Protein 8ESE (pdb70)

Sequence (198 aa):
AVPLEFGDYHPLKPIHMLVLVLGDLHIPHRCNSLPAKFKKLLVPGKIQHILCTGNLCTKESYDYLKTLAGDVHIVRGDFDENLNYPEQKVVTVGQFKIGLIHGHQVIPWGDMASLALLQRQFDVDILISGHTHKFEAFEHENKFYINPGSATGAYNALETNIIPSFVLMDIQASTVVTYVYQLIGDDVKVERIEYKKP

Nearest PDB structures (foldseek):
  6vab-assembly1_C  TM=9.588E-01  e=7.208E-32  Mus musculus
  8p0x-assembly1_N  TM=9.328E-01  e=3.923E-30  Homo sapiens
  5xcj-assembly1_A  TM=9.649E-01  e=6.442E-26  Entamoeba histolytica
  5xck-assembly2_B  TM=9.570E-01  e=2.351E-24  Entamoeba histolytica
  5xch-assembly2_B  TM=9.553E-01  e=1.037E-23  Entamoeba histolytica

Radius of gyration: 15.38 Å; Cα contacts (8 Å, |Δi|>4): 485; chains: 2; bounding box: 38×34×40 Å

Solvent-accessible surface area: 9394 Å² total; per-residue (Å²): 59,103,79,39,131,210,68,53,131,24,9,2,70,102,202,137,94,17,0,0,0,0,0,1,0,5,6,74,157,52,26,117,58,10,20,54,96,0,87,158,29,6,55,86,77,54,10,77,42,0,2,0,0,0,2,2,15,34,146,106,3,58,66,56,0,93,82,5,11,54,58,20,33,7,0,78,6,71,116,13,131,56,127,134,30,56,59,79,63,67,28,98,9,35,91,0,79,0,0,2,7,0,3,47,60,8,121,90,124,37,44,65,68,19,18,14,80,21,15,152,118,34,93,2,18,0,2,0,5,4,22,32,9,117,21,80,12,56,87,73,146,87,62,1,7,3,12,0,0,0,0,13,14,0,90,24,77,147,82,112,106,22,66,19,2,0,0,0,0,9,2,93,51,34,30,0,20,0,11,0,0,22,39,72,69,120,81,44,82,17,22,83,35,78,2,134,80,127

Structure (mmCIF, N/CA/C/O backbone):
data_8ESE
#
_entry.id   8ESE
#
_cell.length_a   43.719
_cell.length_b   55.285
_cell.length_c   82.644
_cell.angle_alpha   90.000
_cell.angle_beta   90.000
_cell.angle_gamma   90.000
#
_symmetry.space_group_name_H-M   'P 21 21 21'
#
loop_
_entity.id
_entity.type
_entity.pdbx_description
1 polymer 'VPS35 endosomal protein-sorting factor-like'
2 polymer 'Vacuolar protein sorting-associated protein 29'
3 water water
#
loop_
_atom_site.group_PDB
_atom_site.id
_atom_site.type_symbol
_atom_site.label_atom_id
_atom_site.label_alt_id
_atom_site.label_comp_id
_atom_site.label_asym_id
_atom_site.label_entity_id
_atom_site.label_seq_id
_atom_site.pdbx_PDB_ins_code
_atom_site.Cartn_x
_atom_site.Cartn_y
_atom_site.Cartn_z
_atom_site.occupancy
_atom_site.B_iso_or_equiv
_atom_site.auth_seq_id
_atom_site.auth_comp_id
_atom_site.auth_asym_id
_atom_site.auth_atom_id
_atom_site.pdbx_PDB_model_num
ATOM 1 N N . ALA A 1 9 ? 9.78857 -10.90308 14.60196 1.000 34.96648 24 ALA X N 1
ATOM 2 C CA . ALA A 1 9 ? 10.57662 -10.12688 15.55611 1.000 33.98691 24 ALA X CA 1
ATOM 3 C C . ALA A 1 9 ? 10.62726 -10.74980 16.98668 1.000 27.46622 24 ALA X C 1
ATOM 4 O O . ALA A 1 9 ? 9.65084 -11.38635 17.42447 1.000 48.04455 24 ALA X O 1
ATOM 11 N N . VAL A 1 10 ? 11.74012 -10.53215 17.67989 1.000 26.19439 25 VAL X N 1
ATOM 12 C CA . VAL A 1 10 ? 12.10013 -11.12513 18.97428 1.000 34.08788 25 VAL X CA 1
ATOM 13 C C . VAL A 1 10 ? 11.97501 -10.06930 20.06937 1.000 24.92693 25 VAL X C 1
ATOM 14 O O . VAL A 1 10 ? 12.65910 -9.04273 20.00793 1.000 20.65874 25 VAL X O 1
ATOM 27 N N . PRO A 1 11 ? 11.23080 -10.32698 21.14906 1.000 23.44028 26 PRO X N 1
ATOM 28 C CA . PRO A 1 11 ? 11.11835 -9.32840 22.21659 1.000 24.46750 26 PRO X CA 1
ATOM 29 C C . PRO A 1 11 ? 12.43016 -9.10488 22.90037 1.000 22.50272 26 PRO X C 1
ATOM 30 O O . PRO A 1 11 ? 13.16194 -10.05468 23.15836 1.000 24.93129 26 PRO X O 1
ATOM 41 N N . LEU A 1 12 ? 12.75011 -7.84976 23.21548 1.000 21.63795 27 LEU X N 1
ATOM 42 C CA . LEU A 1 12 ? 13.97901 -7.49466 23.93212 1.000 19.89358 27 LEU X CA 1
ATOM 43 C C . LEU A 1 12 ? 13.83999 -7.66002 25.43959 1.000 28.85734 27 LEU X C 1
ATOM 44 O O . LEU A 1 12 ? 12.75912 -7.49885 25.96698 1.000 29.84792 27 LEU X O 1
ATOM 60 N N . GLU A 1 13 ? 14.93058 -8.09637 26.09295 1.000 29.11991 28 GLU X N 1
ATOM 61 C CA . GLU A 1 13 ? 15.02847 -8.13001 27.54894 1.000 38.38682 28 GLU X CA 1
ATOM 62 C C . GLU A 1 13 ? 15.54120 -6.78494 28.10628 1.000 30.92887 28 GLU X C 1
ATOM 63 O O . GLU A 1 13 ? 16.04402 -5.94381 27.36679 1.000 33.97289 28 GLU X O 1
ATOM 75 N N . PHE A 1 14 ? 15.51048 -6.62717 29.45828 1.000 28.86126 29 PHE X N 1
ATOM 76 C CA . PHE A 1 14 ? 15.89869 -5.36559 30.09156 1.000 31.80750 29 PHE X CA 1
ATOM 77 C C . PHE A 1 14 ? 17.30410 -4.90797 29.66563 1.000 35.30735 29 PHE X C 1
ATOM 78 O O . PHE A 1 14 ? 17.51988 -3.74518 29.36016 1.000 37.80121 29 PHE X O 1
ATOM 95 N N . GLY A 1 15 ? 18.26292 -5.81574 29.59901 1.000 29.64439 30 GLY X N 1
ATOM 96 C CA . GLY A 1 15 ? 19.62167 -5.36317 29.28984 1.000 47.03686 30 GLY X CA 1
ATOM 97 C C . GLY A 1 15 ? 19.92284 -5.00650 27.83933 1.000 35.89510 30 GLY X C 1
ATOM 98 O O . GLY A 1 15 ? 20.97912 -4.42184 27.56258 1.000 42.06209 30 GLY X O 1
ATOM 102 N N . ASP A 1 16 ? 19.01741 -5.31412 26.91733 1.000 31.94940 31 ASP X N 1
ATOM 103 C CA . ASP A 1 16 ? 19.31924 -5.24570 25.49116 1.000 22.42156 31 ASP X CA 1
ATOM 104 C C . ASP A 1 16 ? 19.32575 -3.80370 24.98235 1.000 24.34262 31 ASP X C 1
ATOM 105 O O . ASP A 1 16 ? 18.52263 -2.95586 25.39998 1.000 29.13813 31 ASP X O 1
ATOM 114 N N . TYR A 1 17 ? 20.20476 -3.55883 24.02194 1.000 23.12677 32 TYR X N 1
ATOM 115 C CA . TYR A 1 17 ? 20.24713 -2.28365 23.31346 1.000 23.86104 32 TYR X CA 1
ATOM 116 C C . TYR A 1 17 ? 19.00237 -2.10400 22.42775 1.000 21.24843 32 TYR X C 1
ATOM 117 O O . TYR A 1 17 ? 18.50630 -3.04502 21.78794 1.000 20.43906 32 TYR X O 1
ATOM 135 N N . HIS A 1 18 ? 18.51491 -0.87878 22.42478 1.000 18.77763 33 HIS X N 1
ATOM 136 C CA . HIS A 1 18 ? 17.67938 -0.36617 21.33058 1.000 14.93386 33 HIS X CA 1
ATOM 137 C C . HIS A 1 18 ? 17.92506 1.10847 21.19450 1.000 16.69017 33 HIS X C 1
ATOM 138 O O . HIS A 1 18 ? 18.45918 1.76669 22.10468 1.000 18.30988 33 HIS X O 1
ATOM 152 N N . PRO A 1 19 ? 17.64202 1.67972 20.03043 1.000 18.24603 34 PRO X N 1
ATOM 153 C CA . PRO A 1 19 ? 18.17799 3.05062 19.81333 1.00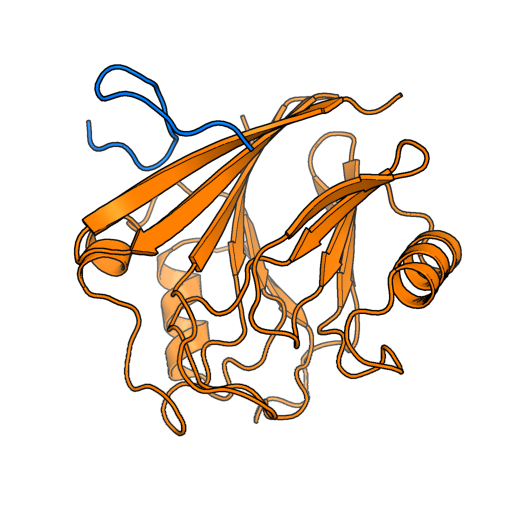0 22.32568 34 PRO X CA 1
ATOM 154 C C . PRO A 1 19 ? 17.54910 4.11730 20.64773 1.000 16.25366 34 PRO X C 1
ATOM 155 O O . PRO A 1 19 ? 18.18950 5.16441 20.83116 1.000 20.62036 34 PRO X O 1
ATOM 166 N N . LEU A 1 20 ? 16.30012 3.95967 21.09306 1.000 18.35278 35 LEU X N 1
ATOM 167 C CA . LEU A 1 20 ? 15.64321 4.92849 21.96425 1.000 18.83901 35 LEU X CA 1
ATOM 168 C C . LEU A 1 20 ? 15.79690 4.67152 23.47390 1.000 17.19725 35 LEU X C 1
ATOM 169 O O . LEU A 1 20 ? 15.28029 5.48307 24.26425 1.000 19.44754 35 LEU X O 1
ATOM 185 N N . LYS A 1 21 ? 16.55382 3.65438 23.84822 1.000 20.55495 36 LYS X N 1
ATOM 186 C CA . LYS A 1 21 ? 16.81239 3.39155 25.25647 1.000 22.99517 36 LYS X CA 1
ATOM 187 C C . LYS A 1 21 ? 17.49680 4.56651 25.87082 1.000 27.39667 36 LYS X C 1
ATOM 188 O O . LYS A 1 21 ? 18.57635 4.94735 25.40023 1.000 22.20185 36 LYS X O 1
ATOM 207 N N . PRO A 1 22 ? 16.93831 5.15062 26.94049 1.000 24.02279 37 PRO X N 1
ATOM 208 C CA . PRO A 1 22 ? 17.60470 6.30187 27.55100 1.000 24.56453 37 PRO X CA 1
ATOM 209 C C . PRO A 1 22 ? 19.01183 6.01167 28.06226 1.000 30.28878 37 PRO X C 1
ATOM 210 O O . PRO A 1 22 ? 19.39209 4.86836 28.36806 1.000 27.25789 37 PRO X O 1
ATOM 221 N N . ILE A 1 23 ? 19.82804 7.05757 28.02873 1.000 36.21963 38 ILE X N 1
ATOM 222 C CA . ILE A 1 23 ? 21.25403 6.97146 28.40607 1.000 49.62003 38 ILE X CA 1
ATOM 223 C C . ILE A 1 23 ? 21.76163 8.24019 29.12279 1.000 43.02991 38 ILE X C 1
ATOM 224 O O . ILE A 1 23 ? 20.99041 9.18097 29.31732 1.000 54.10146 38 ILE X O 1
ATOM 240 N N . HIS B 2 2 ? 25.96897 4.04684 12.34880 1.000 27.25619 0 HIS Z N 1
ATOM 241 C CA . HIS B 2 2 ? 24.52811 3.64873 12.04371 1.000 31.45660 0 HIS Z CA 1
ATOM 242 C C . HIS B 2 2 ? 23.62100 4.80149 11.60923 1.000 26.82866 0 HIS Z C 1
ATOM 243 O O . HIS B 2 2 ? 23.61852 5.83089 12.25499 1.000 33.84728 0 HIS Z O 1
ATOM 257 N N . MET B 2 3 ? 22.80076 4.60004 10.54689 1.000 20.91037 1 MET Z N 1
ATOM 258 C CA . MET B 2 3 ? 21.79692 5.55695 10.11684 1.000 25.57117 1 MET Z CA 1
ATOM 259 C C . MET B 2 3 ? 20.46491 5.12484 10.74311 1.000 16.04559 1 MET Z C 1
ATOM 260 O O . MET B 2 3 ? 19.99651 4.04420 10.44407 1.000 20.21546 1 MET Z O 1
ATOM 274 N N . LEU B 2 4 ? 19.89668 5.97014 11.55923 1.000 15.24489 2 LEU Z N 1
ATOM 275 C CA . LEU B 2 4 ? 18.62871 5.66413 12.21944 1.000 14.25167 2 LEU Z CA 1
ATOM 276 C C . LEU B 2 4 ? 17.47120 6.29323 11.47452 1.000 11.84776 2 LEU Z C 1
ATOM 277 O O . LEU B 2 4 ? 17.47004 7.51399 11.27561 1.000 15.00259 2 LEU Z O 1
ATOM 293 N N . VAL B 2 5 ? 16.51869 5.50004 11.07926 1.000 11.64668 3 VAL Z N 1
ATOM 294 C CA . VAL B 2 5 ? 15.33491 5.90254 10.32437 1.000 12.43167 3 VAL Z CA 1
ATOM 295 C C . VAL B 2 5 ? 14.11061 5.61146 11.11033 1.000 9.89472 3 VAL Z C 1
ATOM 296 O O . VAL B 2 5 ? 13.83708 4.42470 11.36918 1.000 12.76176 3 VAL Z O 1
ATOM 309 N N . LEU B 2 6 ? 13.34742 6.59795 11.47470 1.000 10.43827 4 LEU Z N 1
ATOM 310 C CA . LEU B 2 6 ? 12.02741 6.46102 12.08131 1.000 9.54233 4 LEU Z CA 1
ATOM 311 C C . LEU B 2 6 ? 11.00649 6.15731 11.00236 1.000 9.59871 4 LEU Z C 1
ATOM 312 O O . LEU B 2 6 ? 10.90426 6.96019 10.00746 1.000 11.96535 4 LEU Z O 1
ATOM 328 N N . VAL B 2 7 ? 10.17259 5.17355 11.08508 1.000 9.19740 5 VAL Z N 1
ATOM 329 C CA . VAL B 2 7 ? 9.13698 4.79480 10.17182 1.000 9.30266 5 VAL Z CA 1
ATOM 330 C C . VAL B 2 7 ? 7.83026 4.84922 10.91459 1.000 9.92947 5 VAL Z C 1
ATOM 331 O O . VAL B 2 7 ? 7.64395 4.09255 11.94834 1.000 10.48031 5 VAL Z O 1
ATOM 344 N N . LEU B 2 8 ? 6.87045 5.59065 10.49209 1.000 10.17307 6 LEU Z N 1
ATOM 345 C CA . LEU B 2 8 ? 5.62071 5.75109 11.21461 1.000 10.92260 6 LEU Z CA 1
ATOM 346 C C . LEU B 2 8 ? 4.51012 6.20530 10.29263 1.000 10.66331 6 LEU Z C 1
ATOM 347 O O . LEU B 2 8 ? 4.83606 6.81432 9.21522 1.000 12.75935 6 LEU Z O 1
ATOM 363 N N . GLY B 2 9 ? 3.26521 6.17588 10.69542 1.000 9.81460 7 GLY Z N 1
ATOM 364 C CA . GLY B 2 9 ? 2.23013 6.87981 9.97732 1.000 11.88802 7 GLY Z CA 1
ATOM 365 C C . GLY B 2 9 ? 0.86300 6.47944 10.46704 1.000 11.21625 7 GLY Z C 1
ATOM 366 O O . GLY B 2 9 ? 0.73038 5.92650 11.59379 1.000 11.55413 7 GLY Z O 1
ATOM 370 N N . ASP B 2 10 ? -0.14948 6.82068 9.74967 1.000 11.63154 8 ASP Z N 1
ATOM 371 C CA . ASP B 2 10 ? -1.51738 6.60660 10.19978 1.000 11.39578 8 ASP Z CA 1
ATOM 372 C C . ASP B 2 10 ? -1.80348 7.18396 11.56228 1.000 11.61764 8 ASP Z C 1
ATOM 373 O O . ASP B 2 10 ? -2.53890 6.55211 12.37196 1.000 12.76335 8 ASP Z O 1
ATOM 382 N N . LEU B 2 11 ? -1.33955 8.37976 11.76858 1.000 11.24977 9 LEU Z N 1
ATOM 383 C CA . LEU B 2 11 ? -1.58874 9.07402 13.03103 1.000 13.06611 9 LEU Z CA 1
ATOM 384 C C . LEU B 2 11 ? -3.02583 9.49258 13.15976 1.000 13.98762 9 LEU Z C 1
ATOM 385 O O . LEU B 2 11 ? -3.61457 9.40683 14.23187 1.000 13.85739 9 LEU Z O 1
ATOM 401 N N . HIS B 2 12 ? -3.59698 10.00363 12.12650 1.000 13.63031 10 HIS Z N 1
ATOM 402 C CA . HIS B 2 12 ? -4.98632 10.49201 12.12403 1.000 13.64297 10 HIS Z CA 1
ATOM 403 C C . HIS B 2 12 ? -5.27824 11.47422 13.24594 1.000 17.91312 10 HIS Z C 1
ATOM 404 O O . HIS B 2 12 ? -6.35051 11.44446 13.89330 1.000 16.96077 10 HIS Z O 1
ATOM 418 N N . ILE B 2 13 ? -4.36145 12.42113 13.40140 1.000 15.64291 11 ILE Z N 1
ATOM 419 C CA . ILE B 2 13 ? -4.52958 13.53337 14.35149 1.000 15.94780 11 ILE Z CA 1
ATOM 420 C C . ILE B 2 13 ? -5.08323 14.71754 13.56403 1.000 23.92388 11 ILE Z C 1
ATOM 421 O O . ILE B 2 13 ? -4.58326 15.02081 12.47517 1.000 19.05207 11 ILE Z O 1
ATOM 437 N N . PRO B 2 14 ? -6.10628 15.39966 14.04300 1.000 18.81590 12 PRO Z N 1
ATOM 438 C CA . PRO B 2 14 ? -6.82016 15.26237 15.30516 1.000 19.65316 12 PRO Z CA 1
ATOM 439 C C . PRO B 2 14 ? -8.13041 14.46196 15.17446 1.000 20.61534 12 PRO Z C 1
ATOM 440 O O . PRO B 2 14 ? -8.81513 14.41330 16.23802 1.000 26.43083 12 PRO Z O 1
ATOM 451 N N . HIS B 2 15 ? -8.56536 13.96732 14.04970 1.000 20.92118 13 HIS Z N 1
ATOM 452 C CA . HIS B 2 15 ? -9.93540 13.46609 13.84789 1.000 25.71154 13 HIS Z CA 1
ATOM 453 C C . HIS B 2 15 ? -10.19639 12.14351 14.56396 1.000 26.66052 13 HIS Z C 1
ATOM 454 O O . HIS B 2 15 ? -11.30911 11.91995 15.05677 1.000 27.50353 13 HIS Z O 1
ATOM 468 N N . ARG B 2 16 ? -9.23190 11.21858 14.59099 1.000 24.13371 14 ARG Z N 1
ATOM 469 C CA . ARG B 2 16 ? -9.38722 9.92337 15.23951 1.000 20.51870 14 ARG Z CA 1
ATOM 470 C C . ARG B 2 16 ? -8.67909 9.81802 16.55477 1.000 20.98435 14 ARG Z C 1
ATOM 471 O O . ARG B 2 16 ? -9.12090 9.03137 17.42673 1.000 21.74362 14 ARG Z O 1
ATOM 492 N N . CYS B 2 17 ? -7.54205 10.50239 16.69299 1.000 19.03092 15 CYS Z N 1
ATOM 493 C CA . CYS B 2 17 ? -6.71866 10.53467 17.86317 1.000 16.66241 15 CYS Z CA 1
ATOM 494 C C . CYS B 2 17 ? -6.20684 11.94619 18.08322 1.000 22.58337 15 CYS Z C 1
ATOM 495 O O . CYS B 2 17 ? -6.11211 12.75451 17.14528 1.000 23.48030 15 CYS Z O 1
ATOM 503 N N . ASN B 2 18 ? -5.92646 12.29712 19.33566 1.000 23.24507 16 ASN Z N 1
ATOM 504 C CA . ASN B 2 18 ? -5.45454 13.65541 19.55674 1.000 25.43254 16 ASN Z CA 1
ATOM 505 C C . ASN B 2 18 ? -3.95907 13.79770 19.72192 1.000 23.61031 16 ASN Z C 1
ATOM 506 O O . ASN B 2 18 ? -3.47381 14.91676 19.64492 1.000 28.79500 16 ASN Z O 1
ATOM 517 N N . SER B 2 19 ? -3.24354 12.72809 20.07259 1.000 20.98306 17 SER Z N 1
ATOM 518 C CA . SER B 2 19 ? -1.78299 12.76566 20.17769 1.000 17.78145 17 SER Z CA 1
ATOM 519 C C . SER B 2 19 ? -1.23257 11.35102 20.13734 1.000 19.03233 17 SER Z C 1
ATOM 520 O O . SER B 2 19 ? -1.95522 10.37591 20.25159 1.000 19.38475 17 SER Z O 1
ATOM 528 N N . LEU B 2 20 ? 0.07498 11.26807 19.93873 1.000 21.61701 18 LEU Z N 1
ATOM 529 C CA . LEU B 2 20 ? 0.81559 10.04449 20.25544 1.000 20.09359 18 LEU Z CA 1
ATOM 530 C C . LEU B 2 20 ? 0.71040 9.68544 21.74577 1.000 20.57525 18 LEU Z C 1
ATOM 531 O O . LEU B 2 20 ? 0.59908 10.58621 22.60551 1.000 22.90097 18 LEU Z O 1
ATOM 547 N N . PRO B 2 21 ? 0.81994 8.39418 22.08426 1.000 17.43247 19 PRO Z N 1
ATOM 548 C CA . PRO B 2 21 ? 0.93423 7.97606 23.48846 1.000 19.42630 19 PRO Z CA 1
ATOM 549 C C . PRO B 2 21 ? 2.03082 8.73769 24.19723 1.000 18.23379 19 PRO Z C 1
ATOM 550 O O . PRO B 2 21 ? 3.11342 8.98286 23.66898 1.000 17.08435 19 PRO Z O 1
ATOM 561 N N . ALA B 2 22 ? 1.73009 9.11426 25.45686 1.000 19.58301 20 ALA Z N 1
ATOM 562 C CA . ALA B 2 22 ? 2.71671 9.80495 26.26421 1.000 20.80949 20 ALA Z CA 1
ATOM 563 C C . ALA B 2 22 ? 4.05191 9.06914 26.37762 1.000 13.35477 20 ALA Z C 1
ATOM 564 O O . ALA B 2 22 ? 5.09878 9.69860 26.33642 1.000 18.43643 20 ALA Z O 1
ATOM 571 N N . LYS B 2 23 ? 4.01452 7.74403 26.51605 1.000 17.42234 21 LYS Z N 1
ATOM 572 C CA . LYS B 2 23 ? 5.27016 6.99638 26.61816 1.000 16.34486 21 LYS Z CA 1
ATOM 573 C C . LYS B 2 23 ? 6.07996 6.95831 25.33130 1.000 18.33774 21 LYS Z C 1
ATOM 574 O O . LYS B 2 23 ? 7.30685 6.91383 25.36585 1.000 16.83113 21 LYS Z O 1
ATOM 593 N N . PHE B 2 24 ? 5.38385 7.08131 24.16899 1.000 15.86225 22 PHE Z N 1
ATOM 594 C CA . PHE B 2 24 ? 6.12384 7.25856 22.91886 1.000 16.39243 22 PHE Z CA 1
ATOM 595 C C . PHE B 2 24 ? 6.76832 8.62183 22.80622 1.000 14.71151 22 PHE Z C 1
ATOM 596 O O . PHE B 2 24 ? 7.88866 8.74068 22.37523 1.000 16.89668 22 PHE Z O 1
ATOM 613 N N . LYS B 2 25 ? 6.01711 9.67326 23.18523 1.000 16.83043 23 LYS Z N 1
ATOM 614 C CA . LYS B 2 25 ? 6.62538 10.98401 23.15169 1.000 16.07993 23 LYS Z CA 1
ATOM 615 C C . LYS B 2 25 ? 7.87002 11.11103 24.04752 1.000 17.98441 23 LYS Z C 1
ATOM 616 O O . LYS B 2 25 ? 8.75987 11.90429 23.72517 1.000 21.90945 23 LYS Z O 1
ATOM 635 N N . LYS B 2 26 ? 7.87868 10.40807 25.19791 1.000 19.37877 24 LYS Z N 1
ATOM 636 C CA . LYS B 2 26 ? 9.08892 10.47029 26.05010 1.000 19.57871 24 LYS Z CA 1
ATOM 637 C C . LYS B 2 26 ? 10.32135 9.85533 25.42336 1.000 18.98767 24 LYS Z C 1
ATOM 638 O O . LYS B 2 26 ? 11.44001 10.25638 25.72995 1.000 22.66164 24 LYS Z O 1
ATOM 657 N N . LEU B 2 27 ? 10.13280 8.81307 24.61271 1.000 19.53045 25 LEU Z N 1
ATOM 658 C CA . LEU B 2 27 ? 11.22034 8.15625 23.93112 1.000 18.74715 25 LEU Z CA 1
ATOM 659 C C . LEU B 2 27 ? 11.67762 8.92176 22.68808 1.000 17.35381 25 LEU Z C 1
ATOM 660 O O . LEU B 2 27 ? 12.83654 8.82317 22.29296 1.000 19.31156 25 LEU Z O 1
ATOM 676 N N . LEU B 2 28 ? 10.75117 9.54661 21.99552 1.000 17.42548 26 LEU Z N 1
ATOM 677 C CA . LEU B 2 28 ? 11.07262 10.24126 20.72328 1.000 18.23496 26 LEU Z CA 1
ATOM 678 C C . LEU B 2 28 ? 11.56149 11.63945 21.01427 1.000 19.54835 26 LEU Z C 1
ATOM 679 O O . LEU B 2 28 ? 10.77153 12.59663 21.21391 1.000 22.81905 26 LEU Z O 1
ATOM 695 N N . VAL B 2 29 ? 12.86657 11.75916 21.08613 1.000 25.88955 27 VAL Z N 1
ATOM 696 C CA . VAL B 2 29 ? 13.48697 13.02189 21.45693 1.000 26.89114 27 VAL Z CA 1
ATOM 697 C C . VAL B 2 29 ? 14.34321 13.47959 20.30099 1.000 27.82377 27 VAL Z C 1
ATOM 698 O O . VAL B 2 29 ? 14.80583 12.64833 19.49558 1.000 22.48760 27 VAL Z O 1
ATOM 711 N N . PRO B 2 30 ? 14.52249 14.77999 20.15767 1.000 22.51060 28 PRO Z N 1
ATOM 712 C CA . PRO B 2 30 ? 15.42916 15.30199 19.13346 1.000 25.21430 28 PRO Z CA 1
ATOM 713 C C . PRO B 2 30 ? 16.84133 14.73415 19.20580 1.000 23.31400 28 PRO Z C 1
ATOM 714 O O . PRO B 2 30 ? 17.28466 14.20700 20.24171 1.000 30.25244 28 PRO Z O 1
ATOM 725 N N . GLY B 2 31 ? 17.57849 14.87148 18.10966 1.000 35.85177 29 GLY Z N 1
ATOM 726 C CA . GLY B 2 31 ? 18.99977 14.60158 18.09387 1.000 33.30992 29 GLY Z CA 1
ATOM 727 C C . GLY B 2 31 ? 19.45099 13.17838 17.86935 1.000 35.56363 29 GLY Z C 1
ATOM 728 O O . GLY B 2 31 ? 20.67530 12.93520 17.83679 1.000 36.52745 29 GLY Z O 1
ATOM 732 N N . LYS B 2 32 ? 18.54284 12.21656 17.78985 1.000 26.35697 30 LYS Z N 1
ATOM 733 C CA . LYS B 2 32 ? 18.91624 10.83505 17.58544 1.000 28.11078 30 LYS Z CA 1
ATOM 734 C C . LYS B 2 32 ? 18.63030 10.33265 16.16269 1.000 19.94063 30 LYS Z C 1
ATOM 735 O O . LYS B 2 32 ? 19.41447 9.58628 15.57671 1.000 23.31177 30 LYS Z O 1
ATOM 754 N N . ILE B 2 33 ? 17.45643 10.68709 15.63430 1.000 21.00312 31 ILE Z N 1
ATOM 755 C CA . ILE B 2 33 ? 16.99951 10.17779 14.34783 1.000 17.86494 31 ILE Z CA 1
ATOM 756 C C . ILE B 2 33 ? 17.58817 10.94873 13.17340 1.000 17.17466 31 ILE Z C 1
ATOM 757 O O . ILE B 2 33 ? 17.56558 12.17667 13.18428 1.000 19.20430 31 ILE Z O 1
ATOM 773 N N . GLN B 2 34 ? 18.04847 10.24140 12.14313 1.000 19.12943 32 GLN Z N 1
ATOM 774 C CA . GLN B 2 34 ? 18.59093 10.90554 10.95629 1.000 17.94835 32 GLN Z CA 1
ATOM 775 C C . GLN B 2 34 ? 17.56698 11.15617 9.85288 1.000 14.73012 32 GLN Z C 1
ATOM 776 O O . GLN B 2 34 ? 17.66904 12.18137 9.11598 1.000 17.42636 32 GLN Z O 1
ATOM 790 N N . HIS B 2 35 ? 16.63228 10.25676 9.62200 1.000 14.14927 33 HIS Z N 1
ATOM 791 C CA . HIS B 2 35 ? 15.63549 10.35837 8.55263 1.000 12.11906 33 HIS Z CA 1
ATOM 792 C C . HIS B 2 35 ? 14.29445 9.89821 9.08955 1.000 11.59250 33 HIS Z C 1
ATOM 793 O O . HIS B 2 35 ? 14.29185 8.93785 9.90025 1.000 12.05660 33 HIS Z O 1
ATOM 807 N N . ILE B 2 36 ? 13.18729 10.44722 8.64689 1.000 11.86535 34 ILE Z N 1
ATOM 808 C CA . ILE B 2 36 ? 11.85688 10.00774 8.94846 1.000 11.67544 34 ILE Z CA 1
ATOM 809 C C . ILE B 2 36 ? 11.20251 9.60660 7.64432 1.000 11.42365 34 ILE Z C 1
ATOM 810 O O . ILE B 2 36 ? 11.20909 10.42413 6.67600 1.000 12.63561 34 ILE Z O 1
ATOM 826 N N . LEU B 2 37 ? 10.67995 8.44094 7.54418 1.000 11.98186 35 LEU Z N 1
ATOM 827 C CA . LEU B 2 37 ? 9.87016 7.92335 6.44967 1.000 9.88173 35 LEU Z CA 1
ATOM 828 C C . LEU B 2 37 ? 8.45163 7.71549 6.95877 1.000 12.49395 35 LEU Z C 1
ATOM 829 O O . LEU B 2 37 ? 8.19103 6.79097 7.77431 1.000 14.34393 35 LEU Z O 1
ATOM 845 N N . CYS B 2 38 ? 7.48460 8.50544 6.49372 1.000 10.28089 36 CYS Z N 1
ATOM 846 C CA . CYS B 2 38 ? 6.14887 8.50923 7.00770 1.000 11.84964 36 CYS Z CA 1
ATOM 847 C C . CYS B 2 38 ? 5.14794 7.99985 5.96556 1.000 9.77049 36 CYS Z C 1
ATOM 848 O O . CYS B 2 38 ? 5.12331 8.54420 4.81598 1.000 12.29954 36 CYS Z O 1
ATOM 856 N N . THR B 2 39 ? 4.35184 7.05286 6.24157 1.000 10.43205 37 THR Z N 1
ATOM 857 C CA . THR B 2 39 ? 3.41208 6.48187 5.34104 1.000 13.77302 37 THR Z CA 1
ATOM 858 C C . THR B 2 39 ? 2.24901 7.41147 5.06808 1.000 14.48424 37 THR Z C 1
ATOM 859 O O . THR B 2 39 ? 1.37706 7.06671 4.24544 1.000 15.08731 37 THR Z O 1
ATOM 870 N N . GLY B 2 40 ? 2.09689 8.54328 5.80279 1.000 13.47007 38 GLY Z N 1
ATOM 871 C CA . GLY B 2 40 ? 1.03066 9.47666 5.56203 1.000 13.15160 38 GLY Z CA 1
ATOM 872 C C . GLY B 2 40 ? -0.15829 9.34089 6.52114 1.000 14.51881 38 GLY Z C 1
ATOM 873 O O . GLY B 2 40 ? -0.03034 8.70311 7.58280 1.000 16.88097 38 GLY Z O 1
ATOM 877 N N . ASN B 2 41 ? -1.24173 9.98335 6.24076 1.000 13.64908 39 ASN Z N 1
ATOM 878 C CA . ASN B 2 41 ? -2.36207 10.23773 7.13802 1.000 12.98441 39 ASN Z CA 1
ATOM 879 C C . ASN B 2 41 ? -1.91092 10.88528 8.43955 1.000 12.92869 39 ASN Z C 1
ATOM 880 O O . ASN B 2 41 ? -2.12379 10.29688 9.56811 1.000 14.59066 39 ASN Z O 1
ATOM 891 N N . LEU B 2 42 ? -1.13876 11.91966 8.36463 1.000 13.54045 40 LEU Z N 1
ATOM 892 C CA . LEU B 2 42 ? -0.95091 12.892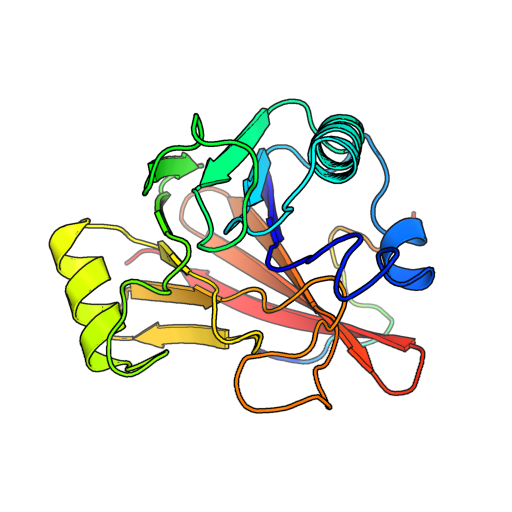61 9.42506 1.000 13.94915 40 LEU Z CA 1
ATOM 893 C C . LEU B 2 42 ? -2.31216 13.55124 9.38985 1.000 52.35684 40 LEU Z C 1
ATOM 894 O O . LEU B 2 42 ? -2.96175 13.84095 10.33310 1.000 22.98055 40 LEU Z O 1
ATOM 910 N N . CYS B 2 43 ? -2.73979 13.77993 8.21077 1.000 43.46035 41 CYS Z N 1
ATOM 911 C CA . CYS B 2 43 ? -3.87668 14.60732 8.03215 1.000 46.44678 41 CYS Z CA 1
ATOM 912 C C . CYS B 2 43 ? -3.39106 16.04253 8.25889 1.000 23.69528 41 CYS Z C 1
ATOM 913 O O . CYS B 2 43 ? -3.65287 16.70950 7.32066 1.000 24.32772 41 CYS Z O 1
ATOM 921 N N . THR B 2 44 ? -2.67225 16.55416 9.33409 1.000 17.51865 42 THR Z N 1
ATOM 922 C CA . THR B 2 44 ? -2.49265 18.01620 9.39455 1.000 19.45540 42 THR Z CA 1
ATOM 923 C C . THR B 2 44 ? -1.08586 18.48191 9.72228 1.000 18.34384 42 THR Z C 1
ATOM 924 O O . THR B 2 44 ? -0.21338 17.71166 10.12973 1.000 16.51103 42 THR Z O 1
ATOM 935 N N . LYS B 2 45 ? -0.83147 19.78263 9.46015 1.000 18.07666 43 LYS Z N 1
ATOM 936 C CA . LYS B 2 45 ? 0.46989 20.36590 9.68130 1.000 19.56368 43 LYS Z CA 1
ATOM 937 C C . LYS B 2 45 ? 0.99358 20.28143 11.11743 1.000 15.92392 43 LYS Z C 1
ATOM 938 O O . LYS B 2 45 ? 2.20292 20.22963 11.30597 1.000 17.73747 43 LYS Z O 1
ATOM 957 N N . GLU B 2 46 ? 0.09330 20.13961 12.06933 1.000 16.79664 44 GLU Z N 1
ATOM 958 C CA . GLU B 2 46 ? 0.47803 19.92056 13.45242 1.000 19.42872 44 GLU Z CA 1
ATOM 959 C C . GLU B 2 46 ? 1.46483 18.79619 13.54220 1.000 15.55866 44 GLU Z C 1
ATOM 960 O O . GLU B 2 46 ? 2.49171 18.88431 14.18324 1.000 18.39804 44 GLU Z O 1
ATOM 972 N N . SER B 2 47 ? 1.11379 17.65537 12.89759 1.000 15.90530 45 SER Z N 1
ATOM 973 C CA . SER B 2 47 ? 1.97986 16.49927 12.99078 1.000 16.93958 45 SER Z CA 1
ATOM 974 C C . SER B 2 47 ? 3.22831 16.57574 12.15296 1.000 13.33951 45 SER Z C 1
ATOM 975 O O . SER B 2 47 ? 4.25323 16.07780 12.53454 1.000 14.68447 45 SER Z O 1
ATOM 983 N N . TYR B 2 48 ? 3.12877 17.22010 11.00895 1.000 16.96542 46 TYR Z N 1
ATOM 984 C CA . TYR B 2 48 ? 4.31715 17.46108 10.21523 1.000 16.12682 46 TYR Z CA 1
ATOM 985 C C . TYR B 2 48 ? 5.33358 18.26695 11.00364 1.000 18.10843 46 TYR Z C 1
ATOM 986 O O . TYR B 2 48 ? 6.53882 17.96601 11.07842 1.000 14.96100 46 TYR Z O 1
ATOM 1004 N N . ASP B 2 49 ? 4.82079 19.34671 11.59796 1.000 15.39841 47 ASP Z N 1
ATOM 1005 C CA . ASP B 2 49 ? 5.67222 20.16031 12.45988 1.000 17.28966 47 ASP Z CA 1
ATOM 1006 C C . ASP B 2 49 ? 6.34210 19.36625 13.57136 1.000 16.68956 47 ASP Z C 1
ATOM 1007 O O . ASP B 2 49 ? 7.53455 19.53333 13.85935 1.000 18.35139 47 ASP Z O 1
ATOM 1016 N N . TYR B 2 50 ? 5.56932 18.46504 14.18788 1.000 15.40289 48 TYR Z N 1
ATOM 1017 C CA . TYR B 2 50 ? 6.17677 17.58669 15.18607 1.000 15.68618 48 TYR Z CA 1
ATOM 1018 C C . TYR B 2 50 ? 7.30293 16.72773 14.62964 1.000 15.17197 48 TYR Z C 1
ATOM 1019 O O . TYR B 2 50 ? 8.35441 16.61772 15.20608 1.000 15.54523 48 TYR Z O 1
ATOM 1037 N N . LEU B 2 51 ? 7.09874 16.13587 13.46979 1.000 14.69976 49 LEU Z N 1
ATOM 1038 C CA . LEU B 2 51 ? 8.15593 15.31207 12.94601 1.000 13.43416 49 LEU Z CA 1
ATOM 1039 C C . LEU B 2 51 ? 9.42268 16.07810 12.69695 1.000 14.16410 49 LEU Z C 1
ATOM 1040 O O . LEU B 2 51 ? 10.50611 15.58179 12.86310 1.000 15.17552 49 LEU Z O 1
ATOM 1056 N N . LYS B 2 52 ? 9.27200 17.29630 12.21703 1.000 16.48445 50 LYS Z N 1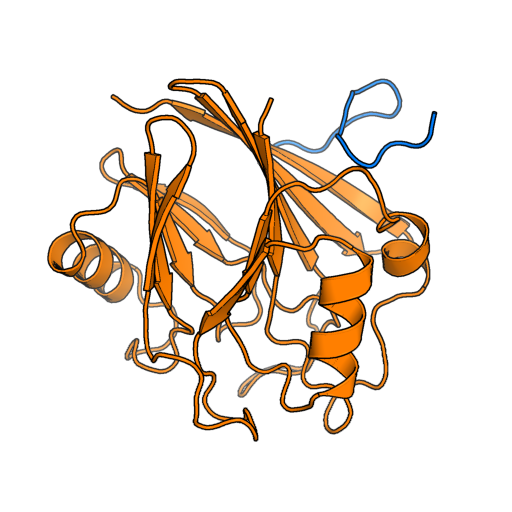
ATOM 1057 C CA . LYS B 2 52 ? 10.44033 18.13747 12.01560 1.000 16.42636 50 LYS Z CA 1
ATOM 1058 C C . LYS B 2 52 ? 11.20939 18.49055 13.28921 1.000 19.33291 50 LYS Z C 1
ATOM 1059 O O . LYS B 2 52 ? 12.36249 18.87447 13.18902 1.000 20.98442 50 LYS Z O 1
ATOM 1078 N N . THR B 2 53 ? 10.58869 18.40241 14.45824 1.000 18.61033 51 THR Z N 1
ATOM 1079 C CA . THR B 2 53 ? 11.35087 18.57216 15.68908 1.000 18.03877 51 THR Z CA 1
ATOM 1080 C C . THR B 2 53 ? 12.27143 17.38962 15.92287 1.000 17.79110 51 THR Z C 1
ATOM 1081 O O . THR B 2 53 ? 13.28445 17.50751 16.63827 1.000 23.58748 51 THR Z O 1
ATOM 1092 N N . LEU B 2 54 ? 11.89724 16.23464 15.39037 1.000 17.64926 52 LEU Z N 1
ATOM 1093 C CA . LEU B 2 54 ? 12.64271 15.03455 15.62482 1.000 15.09532 52 LEU Z CA 1
ATOM 1094 C C . LEU B 2 54 ? 13.81924 14.85429 14.70348 1.000 16.58505 52 LEU Z C 1
ATOM 1095 O O . LEU B 2 54 ? 14.84104 14.29154 15.08441 1.000 22.89309 52 LEU Z O 1
ATOM 1111 N N . ALA B 2 55 ? 13.64077 15.22795 13.44020 1.000 18.96404 53 ALA Z N 1
ATOM 1112 C CA . ALA B 2 55 ? 14.69655 15.21337 12.42380 1.000 17.92453 53 ALA Z CA 1
ATOM 1113 C C . ALA B 2 55 ? 14.37281 16.25048 11.34066 1.000 20.65383 53 ALA Z C 1
ATOM 1114 O O . ALA B 2 55 ? 13.21523 16.55311 11.03681 1.000 22.36788 53 ALA Z O 1
ATOM 1121 N N . GLY B 2 56 ? 15.42210 16.76905 10.71159 1.000 21.34495 54 GLY Z N 1
ATOM 1122 C CA . GLY B 2 56 ? 15.23718 17.64504 9.55849 1.000 24.93928 54 GLY Z CA 1
ATOM 1123 C C . GLY B 2 56 ? 14.75361 16.94290 8.30613 1.000 23.46717 54 GLY Z C 1
ATOM 1124 O O . GLY B 2 56 ? 13.98853 17.51069 7.52048 1.000 26.01684 54 GLY Z O 1
ATOM 1128 N N . ASP B 2 57 ? 15.22622 15.71136 8.06831 1.000 18.72695 55 ASP Z N 1
ATOM 1129 C CA . ASP B 2 57 ? 14.96366 15.04024 6.81061 1.000 17.67066 55 ASP Z CA 1
ATOM 1130 C C . ASP B 2 57 ? 13.71301 14.21635 6.89777 1.000 15.62175 55 ASP Z C 1
ATOM 1131 O O . ASP B 2 57 ? 13.78212 13.06154 7.32019 1.000 18.05190 55 ASP Z O 1
ATOM 1140 N N . VAL B 2 58 ? 12.59068 14.77607 6.58285 1.000 15.76607 56 VAL Z N 1
ATOM 1141 C CA . VAL B 2 58 ? 11.27838 14.16047 6.72993 1.000 15.10303 56 VAL Z CA 1
ATOM 1142 C C . VAL B 2 58 ? 10.68362 13.88310 5.38457 1.000 15.49484 56 VAL Z C 1
ATOM 1143 O O . VAL B 2 58 ? 10.58483 14.80053 4.54175 1.000 19.47218 56 VAL Z O 1
ATOM 1156 N N . HIS B 2 59 ? 10.30798 12.65165 5.12480 1.000 12.30801 57 HIS Z N 1
ATOM 1157 C CA . HIS B 2 59 ? 9.67397 12.21154 3.87322 1.000 12.84201 57 HIS Z CA 1
ATOM 1158 C C . HIS B 2 59 ? 8.30117 11.71189 4.13813 1.000 16.56236 57 HIS Z C 1
ATOM 1159 O O . HIS B 2 59 ? 8.14969 10.77944 4.93092 1.000 16.91180 57 HIS Z O 1
ATOM 1173 N N . ILE B 2 60 ? 7.27916 12.27389 3.56161 1.000 13.61638 58 ILE Z N 1
ATOM 1174 C CA . ILE B 2 60 ? 5.92305 11.82883 3.71463 1.000 13.58218 58 ILE Z CA 1
ATOM 1175 C C . ILE B 2 60 ? 5.33945 11.43109 2.37598 1.000 10.98318 58 ILE Z C 1
ATOM 1176 O O . ILE B 2 60 ? 5.60197 12.13896 1.36423 1.000 16.47525 58 ILE Z O 1
ATOM 1192 N N . VAL B 2 61 ? 4.55904 10.43609 2.29691 1.000 9.75302 59 VAL Z N 1
ATOM 1193 C CA . VAL B 2 61 ? 3.73596 10.11976 1.12817 1.000 12.60880 59 VAL Z CA 1
ATOM 1194 C C . VAL B 2 61 ? 2.29436 10.33258 1.42866 1.000 12.96365 59 VAL Z C 1
ATOM 1195 O O . VAL B 2 61 ? 1.91916 10.42972 2.58153 1.000 13.46885 59 VAL Z O 1
ATOM 1208 N N . ARG B 2 62 ? 1.44575 10.53167 0.42142 1.000 13.72344 60 ARG Z N 1
ATOM 1209 C CA . ARG B 2 62 ? 0.06522 10.95195 0.61887 1.000 12.45172 60 ARG Z CA 1
ATOM 1210 C C . ARG B 2 62 ? -0.82941 9.84847 1.05274 1.000 15.51209 60 ARG Z C 1
ATOM 1211 O O . ARG B 2 62 ? -0.97983 8.84833 0.36162 1.000 16.25264 60 ARG Z O 1
ATOM 1232 N N . GLY B 2 63 ? -1.48168 10.04161 2.18517 1.000 12.94763 61 GLY Z N 1
ATOM 1233 C CA . GLY B 2 63 ? -2.54514 9.20982 2.64387 1.000 14.21685 61 GLY Z CA 1
ATOM 1234 C C . GLY B 2 63 ? -3.86602 9.61095 2.08159 1.000 14.05095 61 GLY Z C 1
ATOM 1235 O O . GLY B 2 63 ? -3.98049 10.74482 1.64632 1.000 18.94703 61 GLY Z O 1
ATOM 1239 N N . ASP B 2 64 ? -4.85524 8.71252 2.20707 1.000 14.44432 62 ASP Z N 1
ATOM 1240 C CA . ASP B 2 64 ? -6.21149 8.99214 1.70548 1.000 16.41576 62 ASP Z CA 1
ATOM 1241 C C . ASP B 2 64 ? -6.97758 10.03833 2.52095 1.000 18.12846 62 ASP Z C 1
ATOM 1242 O O . ASP B 2 64 ? -8.03216 10.51743 2.09379 1.000 21.82546 62 ASP Z O 1
ATOM 1251 N N . PHE B 2 65 ? -6.52805 10.44403 3.71090 1.000 17.41884 63 PHE Z N 1
ATOM 1252 C CA . PHE B 2 65 ? -7.13777 11.45065 4.52644 1.000 17.16066 63 PHE Z CA 1
ATOM 1253 C C . PHE B 2 65 ? -6.21877 12.66865 4.77998 1.000 15.26367 63 PHE Z C 1
ATOM 1254 O O . PHE B 2 65 ? -6.57881 13.52480 5.60086 1.000 20.34862 63 PHE Z O 1
ATOM 1271 N N . ASP B 2 66 ? -5.07494 12.75640 4.16527 1.000 14.13689 64 ASP Z N 1
ATOM 1272 C CA . ASP B 2 66 ? -4.19077 13.91233 4.30420 1.000 14.13819 64 ASP Z CA 1
ATOM 1273 C C . ASP B 2 66 ? -4.79458 15.16307 3.71979 1.000 18.92454 64 ASP Z C 1
ATOM 1274 O O . ASP B 2 66 ? -5.32226 15.11942 2.60648 1.000 21.35149 64 ASP Z O 1
ATOM 1283 N N . GLU B 2 67 ? -4.74657 16.24664 4.45320 1.000 16.57907 65 GLU Z N 1
ATOM 1284 C CA . GLU B 2 67 ? -5.11403 17.55765 3.93333 1.000 16.63617 65 GLU Z CA 1
ATOM 1285 C C . GLU B 2 67 ? -4.13093 18.10057 2.93697 1.000 20.93215 65 GLU Z C 1
ATOM 1286 O O . GLU B 2 67 ? -4.51063 18.84635 2.02904 1.000 20.10147 65 GLU Z O 1
ATOM 1298 N N . ASN B 2 68 ? -2.86695 17.79583 3.07688 1.000 16.14745 66 ASN Z N 1
ATOM 1299 C CA . ASN B 2 68 ? -1.80761 18.29997 2.23501 1.000 18.04659 66 ASN Z CA 1
ATOM 1300 C C . ASN B 2 68 ? -1.71055 17.48490 0.99086 1.000 17.41751 66 ASN Z C 1
ATOM 1301 O O . ASN B 2 68 ? -1.19829 16.37174 0.96170 1.000 20.69039 66 ASN Z O 1
ATOM 1312 N N . LEU B 2 69 ? -2.12126 18.08373 -0.13803 1.000 16.77094 67 LEU Z N 1
ATOM 1313 C CA . LEU B 2 69 ? -2.11414 17.43329 -1.41573 1.000 15.18262 67 LEU Z CA 1
ATOM 1314 C C . LEU B 2 69 ? -0.78408 17.49829 -2.11665 1.000 17.74790 67 LEU Z C 1
ATOM 1315 O O . LEU B 2 69 ? -0.65780 16.90324 -3.21017 1.000 16.64670 67 LEU Z O 1
ATOM 1331 N N . ASN B 2 70 ? 0.18005 18.18635 -1.54482 1.000 16.08244 68 ASN Z N 1
ATOM 1332 C CA . ASN B 2 70 ? 1.51641 18.24011 -2.15671 1.000 16.66053 68 ASN Z CA 1
ATOM 1333 C C . ASN B 2 70 ? 2.34516 16.99333 -1.96632 1.000 16.22001 68 ASN Z C 1
ATOM 1334 O O . ASN B 2 70 ? 3.34397 16.81853 -2.63622 1.000 23.09509 68 ASN Z O 1
ATOM 1345 N N . TYR B 2 71 ? 1.98892 16.17677 -0.98078 1.000 18.39456 69 TYR Z N 1
ATOM 1346 C CA . TYR B 2 71 ? 2.75377 14.94056 -0.74107 1.000 19.52902 69 TYR Z CA 1
ATOM 1347 C C . TYR B 2 71 ? 2.69188 14.01743 -1.93475 1.000 17.67793 69 TYR Z C 1
ATOM 1348 O O . TYR B 2 71 ? 1.61052 13.83055 -2.54232 1.000 19.08438 69 TYR Z O 1
ATOM 1366 N N . PRO B 2 72 ? 3.81526 13.41176 -2.31264 1.000 17.25956 70 PRO Z N 1
ATOM 1367 C CA . PRO B 2 72 ? 3.80384 12.48798 -3.43053 1.000 19.54250 70 PRO Z CA 1
ATOM 1368 C C . PRO B 2 72 ? 3.07228 11.20899 -3.08882 1.000 20.30273 70 PRO Z C 1
ATOM 1369 O O . PRO B 2 72 ? 3.06825 10.78647 -1.91902 1.000 15.53150 70 PRO Z O 1
ATOM 1380 N N . GLU B 2 73 ? 2.49744 10.55457 -4.03585 1.000 16.47542 71 GLU Z N 1
ATOM 1381 C CA . GLU B 2 73 ? 1.80060 9.33102 -3.85200 1.000 19.93781 71 GLU Z CA 1
ATOM 1382 C C . GLU B 2 73 ? 2.75141 8.22201 -3.38771 1.000 16.69555 71 GLU Z C 1
ATOM 1383 O O . GLU B 2 73 ? 2.33720 7.30142 -2.65087 1.000 18.95779 71 GLU Z O 1
ATOM 1395 N N . GLN B 2 74 ? 3.94870 8.20369 -3.90721 1.000 13.60023 72 GLN Z N 1
ATOM 1396 C CA . GLN B 2 74 ? 4.95750 7.24429 -3.52420 1.000 15.00079 72 GLN Z CA 1
ATOM 1397 C C . GLN B 2 74 ? 6.33015 7.84097 -3.65232 1.000 16.75558 72 GLN Z C 1
ATOM 1398 O O . GLN B 2 74 ? 6.51025 8.92770 -4.28313 1.000 17.64415 72 GLN Z O 1
ATOM 1412 N N . LYS B 2 75 ? 7.30906 7.20934 -3.05844 1.000 15.94514 73 LYS Z N 1
ATOM 1413 C CA . LYS B 2 75 ? 8.66932 7.67947 -3.09631 1.000 15.58355 73 LYS Z CA 1
ATOM 1414 C C . LYS B 2 75 ? 9.62191 6.48954 -3.08941 1.000 13.66266 73 LYS Z C 1
ATOM 1415 O O . LYS B 2 75 ? 9.33151 5.42474 -2.47880 1.000 16.29054 73 LYS Z O 1
ATOM 1434 N N . VAL B 2 76 ? 10.77554 6.62067 -3.72288 1.000 14.94723 74 VAL Z N 1
ATOM 1435 C CA . VAL B 2 76 ? 11.85459 5.67831 -3.59382 1.000 15.52815 74 VAL Z CA 1
ATOM 1436 C C . VAL B 2 76 ? 13.07545 6.44089 -3.14973 1.000 19.35504 74 VAL Z C 1
ATOM 1437 O O . VAL B 2 76 ? 13.40855 7.47607 -3.74255 1.000 20.01253 74 VAL Z O 1
ATOM 1450 N N . VAL B 2 77 ? 13.75718 5.99264 -2.09333 1.000 14.21545 75 VAL Z N 1
ATOM 1451 C CA . VAL B 2 77 ? 14.92464 6.60848 -1.52230 1.000 17.56102 75 VAL Z CA 1
ATOM 1452 C C . VAL B 2 77 ? 15.99929 5.55695 -1.30637 1.000 17.06402 75 VAL Z C 1
ATOM 1453 O O . VAL B 2 77 ? 15.71817 4.36421 -1.28053 1.000 18.82054 75 VAL Z O 1
ATOM 1466 N N . THR B 2 78 ? 17.24308 6.00897 -1.20509 1.000 16.73831 76 THR Z N 1
ATOM 1467 C CA . THR B 2 78 ? 18.36960 5.16916 -0.83614 1.000 17.58762 76 THR Z CA 1
ATOM 1468 C C . THR B 2 78 ? 18.90536 5.56863 0.52716 1.000 15.93027 76 THR Z C 1
ATOM 1469 O O . THR B 2 78 ? 19.15488 6.76733 0.77903 1.000 17.53651 76 THR Z O 1
ATOM 1480 N N . VAL B 2 79 ? 19.03740 4.61219 1.48518 1.000 16.80999 77 VAL Z N 1
ATOM 1481 C CA . VAL B 2 79 ? 19.69373 4.83166 2.77019 1.000 18.58755 77 VAL Z CA 1
ATOM 1482 C C . VAL B 2 79 ? 20.67217 3.70341 2.96659 1.000 15.25898 77 VAL Z C 1
ATOM 1483 O O . VAL B 2 79 ? 20.31826 2.53307 2.75344 1.000 15.90400 77 VAL Z O 1
ATOM 1496 N N . GLY B 2 80 ? 21.89763 4.06242 3.22463 1.000 19.48937 78 GLY Z N 1
ATOM 1497 C CA . GLY B 2 80 ? 22.98204 3.08843 3.14781 1.000 19.04998 78 GLY Z CA 1
ATOM 1498 C C . GLY B 2 80 ? 23.02999 2.43551 1.80539 1.000 18.60521 78 GLY Z C 1
ATOM 1499 O O . GLY B 2 80 ? 22.95070 3.10724 0.75043 1.000 21.18465 78 GLY Z O 1
ATOM 1503 N N . GLN B 2 81 ? 23.10839 1.10777 1.75560 1.000 20.01265 79 GLN Z N 1
ATOM 1504 C CA . GLN B 2 81 ? 23.04832 0.30204 0.52899 1.000 21.93310 79 GLN Z CA 1
ATOM 1505 C C . GLN B 2 81 ? 21.63899 -0.11270 0.08791 1.000 21.78077 79 GLN Z C 1
ATOM 1506 O O . GLN B 2 81 ? 21.48189 -0.89805 -0.83872 1.000 24.97826 79 GLN Z O 1
ATOM 1520 N N . PHE B 2 82 ? 20.57076 0.32130 0.77338 1.000 16.33122 80 PHE Z N 1
ATOM 1521 C CA . PHE B 2 82 ? 19.22761 -0.15562 0.55408 1.000 18.92867 80 PHE Z CA 1
ATOM 1522 C C . PHE B 2 82 ? 18.44216 0.83036 -0.27623 1.000 15.31173 80 PHE Z C 1
ATOM 1523 O O . PHE B 2 82 ? 18.42448 2.03661 0.05807 1.000 18.78502 80 PHE Z O 1
ATOM 1540 N N . LYS B 2 83 ? 17.77438 0.34822 -1.25464 1.000 15.78907 81 LYS Z N 1
ATOM 1541 C CA . LYS B 2 83 ? 16.75538 1.05681 -2.00357 1.000 15.59354 81 LYS Z CA 1
ATOM 1542 C C . LYS B 2 83 ? 15.41874 0.79862 -1.31857 1.000 14.18758 81 LYS Z C 1
ATOM 1543 O O . LYS B 2 83 ? 15.04341 -0.35381 -1.12596 1.000 14.80799 81 LYS Z O 1
ATOM 1562 N N . ILE B 2 84 ? 14.72222 1.83858 -0.84434 1.000 13.88633 82 ILE Z N 1
ATOM 1563 C CA . ILE B 2 84 ? 13.53599 1.70084 -0.01702 1.000 14.29202 82 ILE Z CA 1
ATOM 1564 C C . ILE B 2 84 ? 12.34151 2.30825 -0.72246 1.000 11.95587 82 ILE Z C 1
ATOM 1565 O O . ILE B 2 84 ? 12.46794 3.48247 -1.13838 1.000 15.75162 82 ILE Z O 1
ATOM 1581 N N . GLY B 2 85 ? 11.26059 1.63832 -0.88427 1.000 11.81648 83 GLY Z N 1
ATOM 1582 C CA . GLY B 2 85 ? 10.03525 2.20154 -1.39517 1.000 12.49984 83 GLY Z CA 1
ATOM 1583 C C . GLY B 2 85 ? 8.99561 2.54918 -0.31704 1.000 12.97571 83 GLY Z C 1
ATOM 1584 O O . GLY B 2 85 ? 9.01110 1.89499 0.75294 1.000 14.84516 83 GLY Z O 1
ATOM 1588 N N . LEU B 2 86 ? 8.27707 3.60712 -0.49492 1.000 13.26992 84 LEU Z N 1
ATOM 1589 C CA . LEU B 2 86 ? 7.30322 4.13756 0.48030 1.000 11.50871 84 LEU Z CA 1
ATOM 1590 C C . LEU B 2 86 ? 5.97581 4.45997 -0.15679 1.000 11.57487 84 LEU Z C 1
ATOM 1591 O O . LEU B 2 86 ? 5.94031 5.28414 -1.15568 1.000 12.82665 84 LEU Z O 1
ATOM 1607 N N . ILE B 2 87 ? 4.90366 3.90375 0.31732 1.000 12.22645 85 ILE Z N 1
ATOM 1608 C CA . ILE B 2 87 ? 3.56123 4.19279 -0.20930 1.000 12.16113 85 ILE Z CA 1
ATOM 1609 C C . ILE B 2 87 ? 2.57464 4.05069 0.91117 1.000 12.01020 85 ILE Z C 1
ATOM 1610 O O . ILE B 2 87 ? 2.81506 3.21499 1.82158 1.000 15.58479 85 ILE Z O 1
ATOM 1626 N N . HIS B 2 88 ? 1.50156 4.76162 0.91762 1.000 12.35523 86 HIS Z N 1
ATOM 1627 C CA . HIS B 2 88 ? 0.52100 4.61729 1.99766 1.000 12.78916 86 HIS Z CA 1
ATOM 1628 C C . HIS B 2 88 ? -0.17670 3.27982 1.97309 1.000 18.56542 86 HIS Z C 1
ATOM 1629 O O . HIS B 2 88 ? -0.31209 2.62957 3.01910 1.000 18.00275 86 HIS Z O 1
ATOM 1643 N N . GLY B 2 89 ? -0.55342 2.78504 0.81629 1.000 19.82651 87 GLY Z N 1
ATOM 1644 C CA . GLY B 2 89 ? -1.09820 1.45330 0.70433 1.000 18.80659 87 GLY Z CA 1
ATOM 1645 C C . GLY B 2 89 ? -2.61929 1.28510 0.73675 1.000 26.55725 87 GLY Z C 1
ATOM 1646 O O . GLY B 2 89 ? -3.09106 0.13244 0.64828 1.000 34.25499 87 GLY Z O 1
ATOM 1650 N N . HIS B 2 90 ? -3.39902 2.37518 0.65128 1.000 22.02467 88 HIS Z N 1
ATOM 1651 C CA . HIS B 2 90 ? -4.84559 2.29189 0.29302 1.000 23.63295 88 HIS Z CA 1
ATOM 1652 C C . HIS B 2 90 ? -5.02875 1.93853 -1.16877 1.000 29.77764 88 HIS Z C 1
ATOM 1653 O O . HIS B 2 90 ? -6.14080 1.56832 -1.56242 1.000 34.73827 88 HIS Z O 1
ATOM 1667 N N . GLN B 2 91 ? -3.98190 2.09509 -1.97281 1.000 28.14164 89 GLN Z N 1
ATOM 1668 C CA . GLN B 2 91 ? -3.95876 1.60089 -3.34854 1.000 35.36648 89 GLN Z CA 1
ATOM 1669 C C . GLN B 2 91 ? -3.89186 0.06060 -3.42476 1.000 37.65362 89 GLN Z C 1
ATOM 1670 O O . GLN B 2 91 ? -4.29247 -0.51650 -4.43427 1.000 47.04959 89 GLN Z O 1
ATOM 1684 N N . VAL B 2 92 ? -3.46423 -0.62398 -2.36463 1.000 45.12739 90 VAL Z N 1
ATOM 1685 C CA . VAL B 2 92 ? -3.46501 -2.09042 -2.31448 1.000 49.23320 90 VAL Z CA 1
ATOM 1686 C C . VAL B 2 92 ? -4.89328 -2.60470 -2.15212 1.000 59.67521 90 VAL Z C 1
ATOM 1687 O O . VAL B 2 92 ? -5.56741 -2.29846 -1.15835 1.000 60.71853 90 VAL Z O 1
ATOM 1700 N N . ILE B 2 93 ? -5.34953 -3.39252 -3.12500 1.000 59.85366 91 ILE Z N 1
ATOM 1701 C CA . ILE B 2 93 ? -6.66476 -4.02773 -3.10178 1.000 68.08430 91 ILE Z CA 1
ATOM 1702 C C . ILE B 2 93 ? -6.46781 -5.52623 -3.28151 1.000 59.41337 91 ILE Z C 1
ATOM 1703 O O . ILE B 2 93 ? -5.71989 -5.93317 -4.17144 1.000 59.49149 91 ILE Z O 1
ATOM 1719 N N . PRO B 2 94 ? -7.07330 -6.38569 -2.43439 1.000 67.50933 92 PRO Z N 1
ATOM 1720 C CA . PRO B 2 94 ? -7.70903 -6.07664 -1.14446 1.000 69.34402 92 PRO Z CA 1
ATOM 1721 C C . PRO B 2 94 ? -6.65443 -5.63414 -0.14182 1.000 72.91693 92 PRO Z C 1
ATOM 1722 O O . PRO B 2 94 ? -5.45451 -5.82678 -0.35800 1.000 68.86735 92 PRO Z O 1
ATOM 1733 N N . TRP B 2 95 ? -7.08900 -4.98488 0.93583 1.000 81.77065 93 TRP Z N 1
ATOM 1734 C CA . TRP B 2 95 ? -6.16769 -4.29235 1.82834 1.000 79.25830 93 TRP Z CA 1
ATOM 1735 C C . TRP B 2 95 ? -5.14354 -5.23257 2.47994 1.000 77.01953 93 TRP Z C 1
ATOM 1736 O O . TRP B 2 95 ? -5.50991 -6.27803 3.03259 1.000 75.77290 93 TRP Z O 1
ATOM 1757 N N . GLY B 2 96 ? -3.85192 -4.85385 2.41652 1.000 65.83327 94 GLY Z N 1
ATOM 1758 C CA . GLY B 2 96 ? -2.75785 -5.65888 2.95882 1.000 63.03446 94 GLY Z CA 1
ATOM 1759 C C . GLY B 2 96 ? -2.45708 -6.98654 2.28301 1.000 74.19014 94 GLY Z C 1
ATOM 1760 O O . GLY B 2 96 ? -1.73913 -7.81018 2.86620 1.000 70.12502 94 GLY Z O 1
ATOM 1764 N N . ASP B 2 97 ? -3.02661 -7.24789 1.10397 1.000 74.76599 95 ASP Z N 1
ATOM 1765 C CA . ASP B 2 97 ? -2.80843 -8.50407 0.38534 1.000 51.21272 95 ASP Z CA 1
ATOM 1766 C C . ASP B 2 97 ? -1.31561 -8.70755 0.09013 1.000 45.75126 95 ASP Z C 1
ATOM 1767 O O . ASP B 2 97 ? -0.70031 -7.87728 -0.57569 1.000 44.49632 95 ASP Z O 1
ATOM 1776 N N . MET B 2 98 ? -0.75179 -9.84276 0.54905 1.000 42.00587 96 MET Z N 1
ATOM 1777 C CA . MET B 2 98 ? 0.65849 -10.16832 0.31859 1.000 45.00824 96 MET Z CA 1
ATOM 1778 C C . MET B 2 98 ? 1.02161 -10.20661 -1.15368 1.000 39.85628 96 MET Z C 1
ATOM 1779 O O . MET B 2 98 ? 2.13398 -9.81696 -1.53993 1.000 34.82566 96 MET Z O 1
ATOM 1793 N N . ALA B 2 99 ? 0.16113 -10.78768 -1.97274 1.000 44.33688 97 ALA Z N 1
ATOM 1794 C CA . ALA B 2 99 ? 0.40517 -10.78129 -3.39970 1.000 39.23113 97 ALA Z CA 1
ATOM 1795 C C . ALA B 2 99 ? 0.45231 -9.35055 -3.92042 1.000 34.54437 97 ALA Z C 1
ATOM 1796 O O . ALA B 2 99 ? 1.33866 -8.99153 -4.71086 1.000 30.44461 97 ALA Z O 1
ATOM 1803 N N . SER B 2 100 ? -0.44487 -8.49499 -3.43128 1.000 35.68066 98 SER Z N 1
ATOM 1804 C CA . SER B 2 100 ? -0.39025 -7.09171 -3.81880 1.000 38.62567 98 SER Z CA 1
ATOM 1805 C C . SER B 2 100 ? 0.90254 -6.40403 -3.37345 1.000 31.93884 98 SER Z C 1
ATOM 1806 O O . SER B 2 100 ? 1.48568 -5.64182 -4.15238 1.000 30.47542 98 SER Z O 1
ATOM 1814 N N . LEU B 2 101 ? 1.38582 -6.68879 -2.17282 1.000 25.81536 99 LEU Z N 1
ATOM 1815 C CA . LEU B 2 101 ? 2.64474 -6.10888 -1.74358 1.000 27.12408 99 LEU Z CA 1
ATOM 1816 C C . LEU B 2 101 ? 3.82619 -6.59875 -2.54883 1.000 34.08821 99 LEU Z C 1
ATOM 1817 O O . LEU B 2 101 ? 4.68220 -5.80210 -2.91610 1.000 23.42231 99 LEU Z O 1
ATOM 1833 N N . ALA B 2 102 ? 3.90682 -7.91009 -2.80851 1.000 25.20528 100 ALA Z N 1
ATOM 1834 C CA . ALA B 2 102 ? 4.96309 -8.41654 -3.65782 1.000 29.80115 100 ALA Z CA 1
ATOM 1835 C C . ALA B 2 102 ? 4.88393 -7.80536 -5.04487 1.000 25.61386 100 ALA Z C 1
ATOM 1836 O O . ALA B 2 102 ? 5.91908 -7.48592 -5.64825 1.000 22.41572 100 ALA Z O 1
ATOM 1843 N N . LEU B 2 103 ? 3.67426 -7.56073 -5.53676 1.000 24.13304 101 LEU Z N 1
ATOM 1844 C CA . LEU B 2 103 ? 3.55074 -6.87444 -6.82064 1.000 28.67337 101 LEU Z CA 1
ATOM 1845 C C . LEU B 2 103 ? 4.10126 -5.44703 -6.78035 1.000 26.34660 101 LEU Z C 1
ATOM 1846 O O . LEU B 2 103 ? 4.79082 -5.02204 -7.70541 1.000 23.24970 101 LEU Z O 1
ATOM 1862 N N . LEU B 2 104 ? 3.78945 -4.67175 -5.72568 1.000 22.68365 102 LEU Z N 1
ATOM 1863 C CA . LEU B 2 104 ? 4.40583 -3.34326 -5.55673 1.000 19.86521 102 LEU Z CA 1
ATOM 1864 C C . LEU B 2 104 ? 5.91442 -3.40520 -5.42766 1.000 23.65035 102 LEU Z C 1
ATOM 1865 O O . LEU B 2 104 ? 6.62991 -2.57209 -5.98740 1.000 20.38503 102 LEU Z O 1
ATOM 1881 N N . GLN B 2 105 ? 6.44497 -4.38852 -4.73264 1.000 23.67711 103 GLN Z N 1
ATOM 1882 C CA . GLN B 2 105 ? 7.88845 -4.51623 -4.64597 1.000 20.38641 103 GLN Z CA 1
ATOM 1883 C C . GLN B 2 105 ? 8.50523 -4.65088 -6.02067 1.000 17.95361 103 GLN Z C 1
ATOM 1884 O O . GLN B 2 105 ? 9.54576 -4.02890 -6.29867 1.000 19.43785 103 GLN Z O 1
ATOM 1898 N N . ARG B 2 106 ? 7.90335 -5.51451 -6.85777 1.000 23.24237 104 ARG Z N 1
ATOM 1899 C CA . ARG B 2 106 ? 8.37047 -5.70443 -8.23864 1.000 25.55179 104 ARG Z CA 1
ATOM 1900 C C . ARG B 2 106 ? 8.27528 -4.44215 -9.07176 1.000 26.02767 104 ARG Z C 1
ATOM 1901 O O . ARG B 2 106 ? 9.22674 -4.09544 -9.78117 1.000 27.53231 104 ARG Z O 1
ATOM 1922 N N . GLN B 2 107 ? 7.15796 -3.75949 -8.98423 1.000 19.50906 105 GLN Z N 1
ATOM 1923 C CA . GLN B 2 107 ? 6.93726 -2.51016 -9.70566 1.000 22.02097 105 GLN Z CA 1
ATOM 1924 C C . GLN B 2 107 ? 7.92185 -1.42987 -9.26187 1.000 21.87091 105 GLN Z C 1
ATOM 1925 O O . GLN B 2 107 ? 8.49462 -0.72273 -10.09322 1.000 25.93503 105 GLN Z O 1
ATOM 1939 N N . PHE B 2 108 ? 8.23832 -1.34337 -7.94376 1.000 20.66393 106 PHE Z N 1
ATOM 1940 C CA . PHE B 2 108 ? 9.20695 -0.33413 -7.51383 1.000 17.14730 106 PHE Z CA 1
ATOM 1941 C C . PHE B 2 108 ? 10.66506 -0.76840 -7.60111 1.000 18.24004 106 PHE Z C 1
ATOM 1942 O O . PHE B 2 108 ? 11.57125 0.07210 -7.57208 1.000 20.01850 106 PHE Z O 1
ATOM 1959 N N . ASP B 2 109 ? 10.93381 -2.09608 -7.66506 1.000 17.52980 107 ASP Z N 1
ATOM 1960 C CA . ASP B 2 109 ? 12.26831 -2.62968 -7.67069 1.000 18.85177 107 ASP Z CA 1
ATOM 1961 C C . ASP B 2 109 ? 13.11233 -2.22651 -6.45983 1.000 20.82827 107 ASP Z C 1
ATOM 1962 O O . ASP B 2 109 ? 14.17139 -1.65362 -6.55055 1.000 22.20754 107 ASP Z O 1
ATOM 1971 N N . VAL B 2 110 ? 12.52710 -2.42707 -5.25674 1.000 17.27408 108 VAL Z N 1
ATOM 1972 C CA . VAL B 2 110 ? 13.12852 -2.00961 -3.97959 1.000 16.97677 108 VAL Z CA 1
ATOM 1973 C C . VAL B 2 110 ? 13.63922 -3.19249 -3.14074 1.000 15.33077 108 VAL Z C 1
ATOM 1974 O O . VAL B 2 110 ? 13.06909 -4.27442 -3.18895 1.000 18.35328 108 VAL Z O 1
ATOM 1987 N N . ASP B 2 111 ? 14.64163 -2.93728 -2.31643 1.000 16.74655 109 ASP Z N 1
ATOM 1988 C CA . ASP B 2 111 ? 15.07011 -3.91344 -1.29099 1.000 18.34250 109 ASP Z CA 1
ATOM 1989 C C . ASP B 2 111 ? 14.08313 -3.98557 -0.10701 1.000 21.05846 109 ASP Z C 1
ATOM 1990 O O . ASP B 2 111 ? 13.82159 -5.07475 0.44499 1.000 17.86504 109 ASP Z O 1
ATOM 1999 N N . ILE B 2 112 ? 13.54404 -2.84146 0.30069 1.000 16.74312 110 ILE Z N 1
ATOM 2000 C CA . ILE B 2 112 ? 12.60583 -2.70197 1.43658 1.000 16.03779 110 ILE Z CA 1
ATOM 2001 C C . ILE B 2 112 ? 11.37554 -1.99859 0.94810 1.000 13.40492 110 ILE Z C 1
ATOM 2002 O O . ILE B 2 112 ? 11.52133 -0.89917 0.36929 1.000 13.77804 110 ILE Z O 1
ATOM 2018 N N . LEU B 2 113 ? 10.16636 -2.51237 1.15068 1.000 13.51697 111 LEU Z N 1
ATOM 2019 C CA . LEU B 2 113 ? 8.94528 -1.81546 0.86855 1.000 12.12324 111 LEU Z CA 1
ATOM 2020 C C . LEU B 2 113 ? 8.24897 -1.42916 2.19282 1.000 12.34397 111 LEU Z C 1
ATOM 2021 O O . LEU B 2 113 ? 7.94226 -2.33757 3.04701 1.000 15.29875 111 LEU Z O 1
ATOM 2037 N N . ILE B 2 114 ? 8.01106 -0.15187 2.39701 1.000 11.92877 112 ILE Z N 1
ATOM 2038 C CA . ILE B 2 114 ? 7.27451 0.38556 3.56313 1.000 11.12953 112 ILE Z CA 1
ATOM 2039 C C . ILE B 2 114 ? 5.88160 0.76627 3.12638 1.000 12.44951 112 ILE Z C 1
ATOM 2040 O O . ILE B 2 114 ? 5.71085 1.58191 2.17123 1.000 13.90285 112 ILE Z O 1
ATOM 2056 N N . SER B 2 115 ? 4.83594 0.30537 3.76948 1.000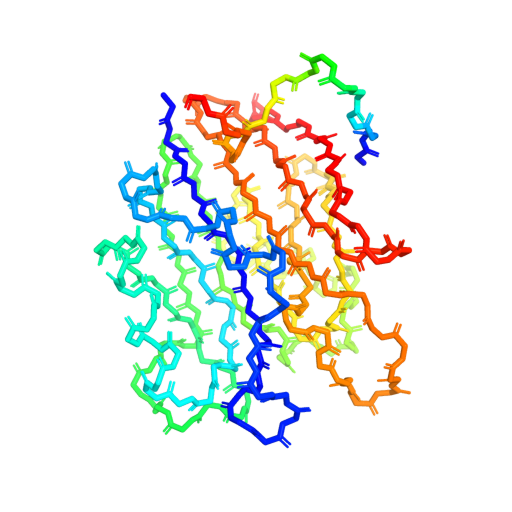 12.23488 113 SER Z N 1
ATOM 2057 C CA . SER B 2 115 ? 3.46586 0.66226 3.51797 1.000 14.57993 113 SER Z CA 1
ATOM 2058 C C . SER B 2 115 ? 2.64394 0.70286 4.78878 1.000 14.08469 113 SER Z C 1
ATOM 2059 O O . SER B 2 115 ? 3.12774 0.19640 5.84629 1.000 13.56750 113 SER Z O 1
ATOM 2067 N N . GLY B 2 116 ? 1.51706 1.35202 4.75641 1.000 13.44081 114 GLY Z N 1
ATOM 2068 C CA . GLY B 2 116 ? 0.64891 1.56437 5.88580 1.000 13.60211 114 GLY Z CA 1
ATOM 2069 C C . GLY B 2 116 ? -0.76661 1.03886 5.67345 1.000 13.40033 114 GLY Z C 1
ATOM 2070 O O . GLY B 2 116 ? -0.95208 -0.05528 5.14788 1.000 16.11095 114 GLY Z O 1
ATOM 2074 N N . HIS B 2 117 ? -1.70407 1.86995 5.98273 1.000 13.80561 115 HIS Z N 1
ATOM 2075 C CA . HIS B 2 117 ? -3.13897 1.71407 5.74137 1.000 14.43802 115 HIS Z CA 1
ATOM 2076 C C . HIS B 2 117 ? -3.85505 0.70174 6.60925 1.000 17.62957 115 HIS Z C 1
ATOM 2077 O O . HIS B 2 117 ? -5.02291 0.93703 6.99435 1.000 21.35918 115 HIS Z O 1
ATOM 2092 N N . THR B 2 118 ? -3.26111 -0.43101 6.89133 1.000 15.40520 116 THR Z N 1
ATOM 2093 C CA . THR B 2 118 ? -3.93497 -1.48307 7.70361 1.000 17.96723 116 THR Z CA 1
ATOM 2094 C C . THR B 2 118 ? -3.95606 -1.18711 9.21719 1.000 16.49180 116 THR Z C 1
ATOM 2095 O O . THR B 2 118 ? -4.75160 -1.75197 9.98215 1.000 19.75424 116 THR Z O 1
ATOM 2106 N N . HIS B 2 119 ? -3.06735 -0.31711 9.67470 1.000 14.71731 117 HIS Z N 1
ATOM 2107 C CA . HIS B 2 119 ? -2.86779 -0.06120 11.08160 1.000 13.49964 117 HIS Z CA 1
ATOM 2108 C C . HIS B 2 119 ? -2.42468 -1.28867 11.89523 1.000 12.50811 117 HIS Z C 1
ATOM 2109 O O . HIS B 2 119 ? -2.64593 -1.38789 13.11409 1.000 16.92880 117 HIS Z O 1
ATOM 2123 N N . LYS B 2 120 ? -1.82188 -2.28827 11.21767 1.000 16.37027 118 LYS Z N 1
ATOM 2124 C CA . LYS B 2 120 ? -1.27203 -3.44074 11.88621 1.000 17.73815 118 LYS Z CA 1
ATOM 2125 C C . LYS B 2 120 ? 0.22255 -3.50762 11.53263 1.000 13.76648 118 LYS Z C 1
ATOM 2126 O O . LYS B 2 120 ? 0.59551 -3.61188 10.36839 1.000 17.29078 118 LYS Z O 1
ATOM 2145 N N . PHE B 2 121 ? 1.06210 -3.51734 12.51384 1.000 14.31079 119 PHE Z N 1
ATOM 2146 C CA . PHE B 2 121 ? 2.46969 -3.71582 12.31804 1.000 16.10053 119 PHE Z CA 1
ATOM 2147 C C . PHE B 2 121 ? 2.79059 -5.03862 11.63132 1.000 17.32584 119 PHE Z C 1
ATOM 2148 O O . PHE B 2 121 ? 2.23822 -6.05921 11.98024 1.000 19.90751 119 PHE Z O 1
ATOM 2165 N N . GLU B 2 122 ? 3.73084 -4.99650 10.64833 1.000 18.08325 120 GLU Z N 1
ATOM 2166 C CA . GLU B 2 122 ? 4.34547 -6.21804 10.11318 1.000 22.68639 120 GLU Z CA 1
ATOM 2167 C C . GLU B 2 122 ? 5.81507 -5.88533 9.82109 1.000 25.31312 120 GLU Z C 1
ATOM 2168 O O . GLU B 2 122 ? 6.14926 -4.75250 9.50330 1.000 23.13036 120 GLU Z O 1
ATOM 2180 N N . ALA B 2 123 ? 6.73162 -6.83703 10.02581 1.000 23.43526 121 ALA Z N 1
ATOM 2181 C CA . ALA B 2 123 ? 8.13117 -6.70510 9.56759 1.000 17.47724 121 ALA Z CA 1
ATOM 2182 C C . ALA B 2 123 ? 8.57035 -8.11065 9.23264 1.000 25.71691 121 ALA Z C 1
ATOM 2183 O O . ALA B 2 123 ? 8.68505 -8.94566 10.16474 1.000 29.63955 121 ALA Z O 1
ATOM 2190 N N . PHE B 2 124 ? 8.74911 -8.43165 7.93537 1.000 22.87279 122 PHE Z N 1
ATOM 2191 C CA . PHE B 2 124 ? 9.05835 -9.79079 7.48138 1.000 28.44052 122 PHE Z CA 1
ATOM 2192 C C . PHE B 2 124 ? 9.79252 -9.80634 6.14187 1.000 33.30385 122 PHE Z C 1
ATOM 2193 O O . PHE B 2 124 ? 9.65925 -8.90877 5.31508 1.000 21.83392 122 PHE Z O 1
ATOM 2210 N N . GLU B 2 125 ? 10.49013 -10.91797 5.89033 1.000 34.57984 123 GLU Z N 1
ATOM 2211 C CA . GLU B 2 125 ? 11.25069 -11.13437 4.66333 1.000 29.20371 123 GLU Z CA 1
ATOM 2212 C C . GLU B 2 125 ? 10.52789 -12.14476 3.78399 1.000 39.08818 123 GLU Z C 1
ATOM 2213 O O . GLU B 2 125 ? 10.18279 -13.23651 4.24024 1.000 43.71339 123 GLU Z O 1
ATOM 2225 N N . HIS B 2 126 ? 10.25874 -11.77650 2.53754 1.000 31.65535 124 HIS Z N 1
ATOM 2226 C CA . HIS B 2 126 ? 9.59644 -12.67413 1.61614 1.000 38.68973 124 HIS Z CA 1
ATOM 2227 C C . HIS B 2 126 ? 10.35818 -12.59629 0.30590 1.000 42.94060 124 HIS Z C 1
ATOM 2228 O O . HIS B 2 126 ? 10.61477 -11.50313 -0.20951 1.000 31.74542 124 HIS Z O 1
ATOM 2242 N N . GLU B 2 127 ? 10.72491 -13.75404 -0.23136 1.000 47.56768 125 GLU Z N 1
ATOM 2243 C CA . GLU B 2 127 ? 11.50275 -13.82335 -1.46192 1.000 41.87738 125 GLU Z CA 1
ATOM 2244 C C . GLU B 2 127 ? 12.72674 -12.92472 -1.44696 1.000 34.48771 125 GLU Z C 1
ATOM 2245 O O . GLU B 2 127 ? 13.04096 -12.25040 -2.43263 1.000 36.80909 125 GLU Z O 1
ATOM 2257 N N . ASN B 2 128 ? 13.41889 -12.91229 -0.30138 1.000 35.51404 126 ASN Z N 1
ATOM 2258 C CA . ASN B 2 128 ? 14.62326 -12.10786 -0.03855 1.000 29.33921 126 ASN Z CA 1
ATOM 2259 C C . ASN B 2 128 ? 14.46603 -10.60092 -0.10309 1.000 33.89057 126 ASN Z C 1
ATOM 2260 O O . ASN B 2 128 ? 15.45843 -9.88408 -0.14687 1.000 28.94417 126 ASN Z O 1
ATOM 2271 N N . LYS B 2 129 ? 13.25091 -10.11724 -0.05599 1.000 25.53691 127 LYS Z N 1
ATOM 2272 C CA . LYS B 2 129 ? 12.95224 -8.69166 0.07972 1.000 28.30296 127 LYS Z CA 1
ATOM 2273 C C . LYS B 2 129 ? 12.32097 -8.44267 1.45736 1.000 21.32847 127 LYS Z C 1
ATOM 2274 O O . LYS B 2 129 ? 11.73510 -9.35266 2.04035 1.000 24.87392 127 LYS Z O 1
ATOM 2293 N N . PHE B 2 130 ? 12.48566 -7.24403 2.01970 1.000 17.40585 128 PHE Z N 1
ATOM 2294 C CA . PHE B 2 130 ? 11.97009 -6.91090 3.35699 1.000 16.34208 128 PHE Z CA 1
ATOM 2295 C C . PHE B 2 130 ? 10.74264 -6.02891 3.24964 1.000 16.42115 128 PHE Z C 1
ATOM 2296 O O . PHE B 2 130 ? 10.72453 -5.06027 2.49692 1.000 18.04910 128 PHE Z O 1
ATOM 2313 N N . TYR B 2 131 ? 9.68642 -6.34356 3.99192 1.000 16.71440 129 TYR Z N 1
ATOM 2314 C CA . TYR B 2 131 ? 8.46022 -5.63916 3.99246 1.000 14.92985 129 TYR Z CA 1
ATOM 2315 C C . TYR B 2 131 ? 8.18308 -5.11017 5.39706 1.000 18.38463 129 TYR Z C 1
ATOM 2316 O O . TYR B 2 131 ? 8.25546 -5.88003 6.38373 1.000 17.69946 129 TYR Z O 1
ATOM 2334 N N . ILE B 2 132 ? 7.91335 -3.81763 5.54507 1.000 13.25743 130 ILE Z N 1
ATOM 2335 C CA . ILE B 2 132 ? 7.61928 -3.16103 6.80885 1.000 12.80853 130 ILE Z CA 1
ATOM 2336 C C . ILE B 2 132 ? 6.31512 -2.44779 6.71855 1.000 14.75657 130 ILE Z C 1
ATOM 2337 O O . ILE B 2 132 ? 6.09817 -1.58956 5.82730 1.000 13.40561 130 ILE Z O 1
ATOM 2353 N N . ASN B 2 133 ? 5.45071 -2.62478 7.69686 1.000 15.08334 131 ASN Z N 1
ATOM 2354 C CA . ASN B 2 133 ? 4.31207 -1.74524 7.94608 1.000 12.90491 131 ASN Z CA 1
ATOM 2355 C C . ASN B 2 133 ? 4.40226 -1.29236 9.39523 1.000 12.57321 131 ASN Z C 1
ATOM 2356 O O . ASN B 2 133 ? 4.45355 -2.18053 10.32781 1.000 14.39279 131 ASN Z O 1
ATOM 2367 N N . PRO B 2 134 ? 4.56700 -0.01233 9.71509 1.000 11.42767 132 PRO Z N 1
ATOM 2368 C CA . PRO B 2 134 ? 4.77440 0.43399 11.08637 1.000 11.44272 132 PRO Z CA 1
ATOM 2369 C C . PRO B 2 134 ? 3.51916 0.40741 11.91316 1.000 11.52797 132 PRO Z C 1
ATOM 2370 O O . PRO B 2 134 ? 3.63700 0.71093 13.13607 1.000 14.28862 132 PRO Z O 1
ATOM 2381 N N . GLY B 2 135 ? 2.41052 0.08982 11.34668 1.000 12.75249 133 GLY Z N 1
ATOM 2382 C CA . GLY B 2 135 ? 1.18636 0.29782 12.04701 1.000 11.91830 133 GLY Z CA 1
ATOM 2383 C C . GLY B 2 135 ? 0.82525 1.75747 12.16457 1.000 12.42113 133 GLY Z C 1
ATOM 2384 O O . GLY B 2 135 ? 1.36045 2.64571 11.46800 1.000 12.35763 133 GLY Z O 1
ATOM 2388 N N . SER B 2 136 ? -0.12731 2.08465 13.07954 1.000 11.60961 134 SER Z N 1
ATOM 2389 C CA . SER B 2 136 ? -0.53935 3.42901 13.42069 1.000 10.63653 134 SER Z CA 1
ATOM 2390 C C . SER B 2 136 ? 0.13270 3.90746 14.66317 1.000 10.05121 134 SER Z C 1
ATOM 2391 O O . SER B 2 136 ? -0.01536 3.26497 15.74400 1.000 12.26264 134 SER Z O 1
ATOM 2399 N N . ALA B 2 137 ? 0.93044 4.97959 14.67365 1.000 13.86854 135 ALA Z N 1
ATOM 2400 C CA . ALA B 2 137 ? 1.63210 5.40907 15.83025 1.000 11.92130 135 ALA Z CA 1
ATOM 2401 C C . ALA B 2 137 ? 0.71238 5.86567 16.92976 1.000 13.01056 135 ALA Z C 1
ATOM 2402 O O . ALA B 2 137 ? 1.18102 5.93414 18.07898 1.000 13.13395 135 ALA Z O 1
ATOM 2409 N N . THR B 2 138 ? -0.49417 6.23625 16.64128 1.000 11.56690 136 THR Z N 1
ATOM 2410 C CA . THR B 2 138 ? -1.46906 6.64140 17.67719 1.000 11.49191 136 THR Z CA 1
ATOM 2411 C C . THR B 2 138 ? -2.45307 5.52636 18.04703 1.000 13.08130 136 THR Z C 1
ATOM 2412 O O . THR B 2 138 ? -3.27329 5.79037 18.96740 1.000 14.94926 136 THR Z O 1
ATOM 2423 N N . GLY B 2 139 ? -2.45851 4.37566 17.42073 1.000 13.24042 137 GLY Z N 1
ATOM 2424 C CA . GLY B 2 139 ? -3.49885 3.39212 17.59755 1.000 14.57843 137 GLY Z CA 1
ATOM 2425 C C . GLY B 2 139 ? -4.85898 3.83673 17.07160 1.000 15.55006 137 GLY Z C 1
ATOM 2426 O O . GLY B 2 139 ? -5.89920 3.37487 17.57486 1.000 16.33126 137 GLY Z O 1
ATOM 2430 N N . ALA B 2 140 ? -4.88099 4.66330 16.01413 1.000 15.22647 138 ALA Z N 1
ATOM 2431 C CA . ALA B 2 140 ? -6.14674 5.05905 15.39824 1.000 14.77959 138 ALA Z CA 1
ATOM 2432 C C . ALA B 2 140 ? -6.94162 3.89275 14.88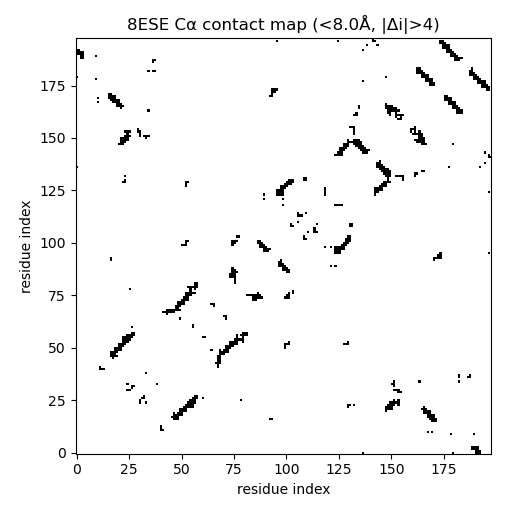029 1.000 17.25012 138 ALA Z C 1
ATOM 2433 O O . ALA B 2 140 ? -6.40118 2.95592 14.30804 1.000 15.33227 138 ALA Z O 1
ATOM 2440 N N . TYR B 2 141 ? -8.29100 3.99572 15.02182 1.000 19.84241 139 TYR Z N 1
ATOM 2441 C CA . TYR B 2 141 ? -9.14212 3.00340 14.43486 1.000 19.38284 139 TYR Z CA 1
ATOM 2442 C C . TYR B 2 141 ? -8.95754 2.91997 12.94949 1.000 20.56533 139 TYR Z C 1
ATOM 2443 O O . TYR B 2 141 ? -8.57750 3.89189 12.30423 1.000 21.42243 139 TYR Z O 1
ATOM 2461 N N . ASN B 2 142 ? -9.13946 1.73018 12.39557 1.000 21.83563 140 ASN Z N 1
ATOM 2462 C CA . ASN B 2 142 ? -9.06988 1.54200 10.96457 1.000 25.32435 140 ASN Z CA 1
ATOM 2463 C C . ASN B 2 142 ? -10.46027 1.32419 10.38710 1.000 40.52983 140 ASN Z C 1
ATOM 2464 O O . ASN B 2 142 ? -11.47111 1.40243 11.07703 1.000 30.71001 140 ASN Z O 1
ATOM 2475 N N . ALA B 2 143 ? -10.50371 1.07094 9.08595 1.000 32.26742 141 ALA Z N 1
ATOM 2476 C CA . ALA B 2 143 ? -11.82693 0.90647 8.47703 1.000 48.33609 141 ALA Z CA 1
ATOM 2477 C C . ALA B 2 143 ? -12.63051 -0.28233 9.02857 1.000 50.02924 141 ALA Z C 1
ATOM 2478 O O . ALA B 2 143 ? -13.84820 -0.33285 8.79716 1.000 47.36251 141 ALA Z O 1
ATOM 2485 N N . LEU B 2 144 ? -12.01410 -1.18217 9.79949 1.000 43.10224 142 LEU Z N 1
ATOM 2486 C CA . LEU B 2 144 ? -12.62913 -2.42988 10.24751 1.000 44.28013 142 LEU Z CA 1
ATOM 2487 C C . LEU B 2 144 ? -12.70340 -2.59911 11.74907 1.000 49.98577 142 LEU Z C 1
ATOM 2488 O O . LEU B 2 144 ? -13.48851 -3.42646 12.21764 1.000 45.49698 142 LEU Z O 1
ATOM 2504 N N . GLU B 2 145 ? -11.84823 -1.92693 12.50800 1.000 53.17782 143 GLU Z N 1
ATOM 2505 C CA . GLU B 2 145 ? -11.53588 -2.35445 13.86527 1.000 47.70688 143 GLU Z CA 1
ATOM 2506 C C . GLU B 2 145 ? -11.05887 -1.18671 14.70560 1.000 44.92353 143 GLU Z C 1
ATOM 2507 O O . GLU B 2 145 ? -10.53295 -0.20496 14.18621 1.000 36.94280 143 GLU Z O 1
ATOM 2519 N N . THR B 2 146 ? -11.25273 -1.30366 16.00566 1.000 30.09243 144 THR Z N 1
ATOM 2520 C CA . THR B 2 146 ? -10.84692 -0.25122 16.93261 1.000 46.24656 144 THR Z CA 1
ATOM 2521 C C . THR B 2 146 ? -9.84432 -0.68751 18.02197 1.000 35.74061 144 THR Z C 1
ATOM 2522 O O . THR B 2 146 ? -9.27130 0.18535 18.68581 1.000 49.44468 144 THR Z O 1
ATOM 2533 N N . ASN B 2 147 ? -9.59691 -1.98536 18.20446 1.000 40.95336 145 ASN Z N 1
ATOM 2534 C CA . ASN B 2 147 ? -8.54554 -2.50165 19.10507 1.000 37.14955 145 ASN Z CA 1
ATOM 2535 C C . ASN B 2 147 ? -7.11794 -2.43818 18.54593 1.000 46.60817 145 ASN Z C 1
ATOM 2536 O O . ASN B 2 147 ? -6.43264 -3.45264 18.38537 1.000 44.82193 145 ASN Z O 1
ATOM 2547 N N . ILE B 2 148 ? -6.71474 -1.26977 18.12564 1.000 38.92571 146 ILE Z N 1
ATOM 2548 C CA . ILE B 2 148 ? -5.45441 -1.09671 17.42006 1.000 19.34654 146 ILE Z CA 1
ATOM 2549 C C . ILE B 2 148 ? -4.33406 -0.78184 18.41726 1.000 21.63853 146 ILE Z C 1
ATOM 2550 O O . ILE B 2 148 ? -4.45334 0.12269 19.21881 1.000 25.25042 146 ILE Z O 1
ATOM 2566 N N . ILE B 2 149 ? -3.21804 -1.49862 18.33200 1.000 16.81832 147 ILE Z N 1
ATOM 2567 C CA . ILE B 2 149 ? -2.04753 -1.27766 19.17841 1.000 17.29936 147 ILE Z CA 1
ATOM 2568 C C . ILE B 2 149 ? -1.19704 -0.14025 18.64585 1.000 13.77619 147 ILE Z C 1
ATOM 2569 O O . ILE B 2 149 ? -0.75299 -0.21621 17.47219 1.000 16.17917 147 ILE Z O 1
ATOM 2585 N N . PRO B 2 150 ? -0.96530 0.91040 19.34473 1.000 10.66962 148 PRO Z N 1
ATOM 2586 C CA . PRO B 2 150 ? -0.03921 1.97421 18.85245 1.000 12.46657 148 PRO Z CA 1
ATOM 2587 C C . PRO B 2 150 ? 1.29546 1.39156 18.60532 1.000 10.19562 148 PRO Z C 1
ATOM 2588 O O . PRO B 2 150 ? 1.84587 0.66781 19.41999 1.000 12.21145 148 PRO Z O 1
ATOM 2599 N N . SER B 2 151 ? 1.95321 1.75731 17.49304 1.000 11.50637 149 SER Z N 1
ATOM 2600 C CA . SER B 2 151 ? 3.28074 1.27680 17.11763 1.000 11.48130 149 SER Z CA 1
ATOM 2601 C C . SER B 2 151 ? 4.00822 2.14098 16.12078 1.000 12.39640 149 SER Z C 1
ATOM 2602 O O . SER B 2 151 ? 3.38754 2.92227 15.40213 1.000 12.31690 149 SER Z O 1
ATOM 2610 N N . PHE B 2 152 ? 5.28252 1.97214 16.11998 1.000 10.27681 150 PHE Z N 1
ATOM 2611 C CA . PHE B 2 152 ? 6.16517 2.56998 15.10752 1.000 11.31008 150 PHE Z CA 1
ATOM 2612 C C . PHE B 2 152 ? 7.40475 1.73297 15.01474 1.000 10.16355 150 PHE Z C 1
ATOM 2613 O O . PHE B 2 152 ? 7.67077 0.89238 15.90022 1.000 11.26334 150 PHE Z O 1
ATOM 2630 N N . VAL B 2 153 ? 8.26168 1.93333 14.02750 1.000 9.83766 151 VAL Z N 1
ATOM 2631 C CA . VAL B 2 153 ? 9.44332 1.20140 13.76366 1.000 12.58546 151 VAL Z CA 1
ATOM 2632 C C . VAL B 2 153 ? 10.65352 2.11713 13.67114 1.000 10.48611 151 VAL Z C 1
ATOM 2633 O O . VAL B 2 153 ? 10.53668 3.27535 13.26473 1.000 12.47547 151 VAL Z O 1
ATOM 2646 N N . LEU B 2 154 ? 11.78175 1.67969 14.10215 1.000 11.62700 152 LEU Z N 1
ATOM 2647 C CA . LEU B 2 154 ? 13.01937 2.36744 13.90464 1.000 13.17262 152 LEU Z CA 1
ATOM 2648 C C . LEU B 2 154 ? 13.98540 1.41528 13.21923 1.000 14.32860 152 LEU Z C 1
ATOM 2649 O O . LEU B 2 154 ? 14.23362 0.31124 13.72960 1.000 18.36523 152 LEU Z O 1
ATOM 2665 N N . MET B 2 155 ? 14.41898 1.71827 11.97861 1.000 11.57007 153 MET Z N 1
ATOM 2666 C CA . MET B 2 155 ? 15.40241 0.92429 11.26641 1.000 14.34614 153 MET Z CA 1
ATOM 2667 C C . MET B 2 155 ? 16.79245 1.46467 11.55452 1.000 13.68810 153 MET Z C 1
ATOM 2668 O O . MET B 2 155 ? 17.03067 2.70046 11.46645 1.000 18.10517 153 MET Z O 1
ATOM 2682 N N . ASP B 2 156 ? 17.68523 0.62489 11.97177 1.000 13.75389 154 ASP Z N 1
ATOM 2683 C CA . ASP B 2 156 ? 19.08265 0.97986 12.19146 1.000 16.75205 154 ASP Z CA 1
ATOM 2684 C C . ASP B 2 156 ? 19.87443 0.36939 11.04490 1.000 15.66853 154 ASP Z C 1
ATOM 2685 O O . ASP B 2 156 ? 20.00110 -0.85209 10.92795 1.000 18.32077 154 ASP Z O 1
ATOM 2694 N N . ILE B 2 157 ? 20.28622 1.22037 10.08799 1.000 16.38781 155 ILE Z N 1
ATOM 2695 C CA . ILE B 2 157 ? 20.92905 0.76766 8.86917 1.000 19.56029 155 ILE Z CA 1
ATOM 2696 C C . ILE B 2 157 ? 22.40948 0.98758 8.93231 1.000 24.60092 155 ILE Z C 1
ATOM 2697 O O . ILE B 2 157 ? 22.88387 2.07882 9.23041 1.000 22.29781 155 ILE Z O 1
ATOM 2713 N N . GLN B 2 158 ? 23.12696 -0.06829 8.66194 1.000 20.76204 156 GLN Z N 1
ATOM 2714 C CA . GLN B 2 158 ? 24.56404 0.12074 8.42255 1.000 26.37777 156 GLN Z CA 1
ATOM 2715 C C . GLN B 2 158 ? 24.94477 -0.79206 7.28470 1.000 36.77724 156 GLN Z C 1
ATOM 2716 O O . GLN B 2 158 ? 24.83778 -2.01797 7.39285 1.000 34.50618 156 GLN Z O 1
ATOM 2730 N N . ALA B 2 159 ? 25.45889 -0.18209 6.21824 1.000 47.00589 157 ALA Z N 1
ATOM 2731 C CA . ALA B 2 159 ? 25.90186 -0.96521 5.07063 1.000 48.54535 157 ALA Z CA 1
ATOM 2732 C C . ALA B 2 159 ? 24.82879 -1.91729 4.53498 1.000 35.91663 157 ALA Z C 1
ATOM 2733 O O . ALA B 2 159 ? 23.78729 -1.45171 4.04415 1.000 47.68677 157 ALA Z O 1
ATOM 2740 N N . SER B 2 160 ? 25.09324 -3.22622 4.58626 1.000 46.25081 158 SER Z N 1
ATOM 2741 C CA . SER B 2 160 ? 24.20577 -4.29835 4.11380 1.000 41.53447 158 SER Z CA 1
ATOM 2742 C C . SER B 2 160 ? 23.24345 -4.82781 5.13960 1.000 36.31423 158 SER Z C 1
ATOM 2743 O O . SER B 2 160 ? 22.60785 -5.85804 4.89764 1.000 30.75599 158 SER Z O 1
ATOM 2751 N N . THR B 2 161 ? 23.21700 -4.25449 6.32507 1.000 27.42869 159 THR Z N 1
ATOM 2752 C CA . THR B 2 161 ? 22.44492 -4.83405 7.39354 1.000 31.03780 159 THR Z CA 1
ATOM 2753 C C . THR B 2 161 ? 21.42808 -3.79619 7.87059 1.000 19.81187 159 THR Z C 1
ATOM 2754 O O . THR B 2 161 ? 21.78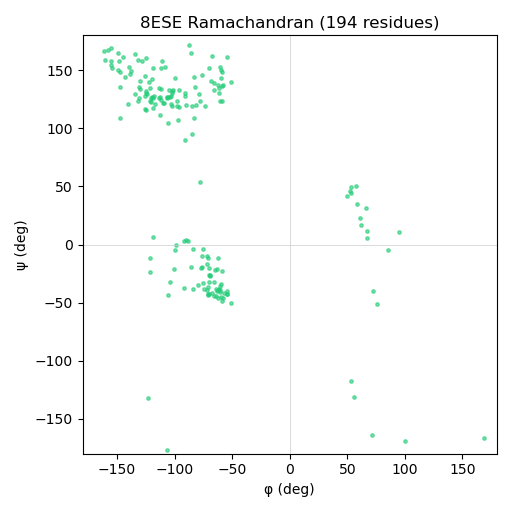010 -2.61974 8.10683 1.000 20.03928 159 THR Z O 1
ATOM 2765 N N . VAL B 2 162 ? 20.19777 -4.23527 8.05707 1.000 21.63164 160 VAL Z N 1
ATOM 2766 C CA . VAL B 2 162 ? 19.20351 -3.43207 8.76637 1.000 20.12886 160 VAL Z CA 1
ATOM 2767 C C . VAL B 2 162 ? 18.69925 -4.19341 9.98503 1.000 15.59793 160 VAL Z C 1
ATOM 2768 O O . VAL B 2 162 ? 18.12651 -5.27086 9.88159 1.000 20.48128 160 VAL Z O 1
ATOM 2781 N N . VAL B 2 163 ? 18.79410 -3.56160 11.09922 1.000 15.07261 161 VAL Z N 1
ATOM 2782 C CA . VAL B 2 163 ? 18.14586 -4.03251 12.33021 1.000 17.05756 161 VAL Z CA 1
ATOM 2783 C C . VAL B 2 163 ? 16.88490 -3.17590 12.54640 1.000 14.10366 161 VAL Z C 1
ATOM 2784 O O . VAL B 2 163 ? 17.00605 -1.96792 12.78503 1.000 15.75218 161 VAL Z O 1
ATOM 2797 N N . THR B 2 164 ? 15.72676 -3.80305 12.57088 1.000 15.31625 162 THR Z N 1
ATOM 2798 C CA . THR B 2 164 ? 14.44214 -3.10477 12.70280 1.000 14.87827 162 THR Z CA 1
ATOM 2799 C C . THR B 2 164 ? 13.95281 -3.27521 14.13297 1.000 15.86103 162 THR Z C 1
ATOM 2800 O O . THR B 2 164 ? 13.81265 -4.43495 14.62049 1.000 18.20638 162 THR Z O 1
ATOM 2811 N N . TYR B 2 165 ? 13.75490 -2.19904 14.82579 1.000 15.57954 163 TYR Z N 1
ATOM 2812 C CA . TYR B 2 165 ? 13.20527 -2.20873 16.15909 1.000 11.66057 163 TYR Z CA 1
ATOM 2813 C C . TYR B 2 165 ? 11.75312 -1.79603 16.07419 1.000 18.21455 163 TYR Z C 1
ATOM 2814 O O . TYR B 2 165 ? 11.42096 -0.73990 15.55591 1.000 16.41754 163 TYR Z O 1
ATOM 2832 N N . VAL B 2 166 ? 10.85244 -2.55757 16.68323 1.000 14.86773 164 VAL Z N 1
ATOM 2833 C CA . VAL B 2 166 ? 9.42179 -2.32095 16.65352 1.000 16.27162 164 VAL Z CA 1
ATOM 2834 C C . VAL B 2 166 ? 8.99518 -1.87577 18.02861 1.000 12.24994 164 VAL Z C 1
ATOM 2835 O O . VAL B 2 166 ? 9.30137 -2.56845 19.06336 1.000 14.22046 164 VAL Z O 1
ATOM 2848 N N . TYR B 2 167 ? 8.40658 -0.72989 18.19573 1.000 11.50705 165 TYR Z N 1
ATOM 2849 C CA . TYR B 2 167 ? 7.90561 -0.18806 19.44186 1.000 11.18869 165 TYR Z CA 1
ATOM 2850 C C . TYR B 2 167 ? 6.41326 -0.26288 19.45669 1.000 14.98175 165 TYR Z C 1
ATOM 2851 O O . TYR B 2 167 ? 5.72152 0.18939 18.55157 1.000 13.13850 165 TYR Z O 1
ATOM 2869 N N . GLN B 2 168 ? 5.84429 -0.86212 20.49859 1.000 14.75236 166 GLN Z N 1
ATOM 2870 C CA . GLN B 2 168 ? 4.41578 -1.00598 20.67880 1.000 14.62371 166 GLN Z CA 1
ATOM 2871 C C . GLN B 2 168 ? 3.97610 -0.55892 22.05104 1.000 13.76434 166 GLN Z C 1
ATOM 2872 O O . GLN B 2 168 ? 4.75164 -0.69479 23.00691 1.000 15.67965 166 GLN Z O 1
ATOM 2886 N N . LEU B 2 169 ? 2.84961 0.09526 22.14401 1.000 11.36937 167 LEU Z N 1
ATOM 2887 C CA . LEU B 2 169 ? 2.25719 0.39658 23.45667 1.000 11.33905 167 LEU Z CA 1
ATOM 2888 C C . LEU B 2 169 ? 1.22706 -0.63470 23.76159 1.000 12.93328 167 LEU Z C 1
ATOM 2889 O O . LEU B 2 169 ? 0.19665 -0.74006 23.11582 1.000 14.39396 167 LEU Z O 1
ATOM 2905 N N . ILE B 2 170 ? 1.59298 -1.53049 24.72889 1.000 15.67079 168 ILE Z N 1
ATOM 2906 C CA . ILE B 2 170 ? 0.75491 -2.70954 24.97517 1.000 18.10251 168 ILE Z CA 1
ATOM 2907 C C . ILE B 2 170 ? 0.84691 -3.03722 26.47189 1.000 20.27552 168 ILE Z C 1
ATOM 2908 O O . ILE B 2 170 ? 1.93279 -2.94243 27.04631 1.000 19.30261 168 ILE Z O 1
ATOM 2924 N N . GLY B 2 171 ? -0.29850 -3.33412 27.07690 1.000 16.57671 169 GLY Z N 1
ATOM 2925 C CA . GLY B 2 171 ? -0.33951 -3.51003 28.54651 1.000 24.19537 169 GLY Z CA 1
ATOM 2926 C C . GLY B 2 171 ? 0.12503 -2.29055 29.31157 1.000 27.98215 169 GLY Z C 1
ATOM 2927 O O . GLY B 2 171 ? 0.72443 -2.45217 30.38476 1.000 27.20894 169 GLY Z O 1
ATOM 2931 N N . ASP B 2 172 ? -0.14740 -1.06971 28.80293 1.000 21.71251 170 ASP Z N 1
A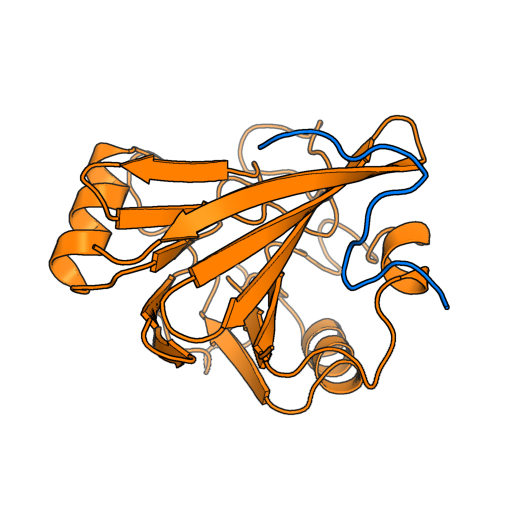TOM 2932 C CA . ASP B 2 172 ? 0.23301 0.27798 29.28148 1.000 20.35510 170 ASP Z CA 1
ATOM 2933 C C . ASP B 2 172 ? 1.73214 0.61948 29.22675 1.000 19.97846 170 ASP Z C 1
ATOM 2934 O O . ASP B 2 172 ? 2.14853 1.75391 29.66226 1.000 25.62854 170 ASP Z O 1
ATOM 2943 N N . ASP B 2 173 ? 2.54287 -0.22617 28.67272 1.000 16.49285 171 ASP Z N 1
ATOM 2944 C CA . ASP B 2 173 ? 3.97819 -0.11118 28.66478 1.000 20.51563 171 ASP Z CA 1
ATOM 2945 C C . ASP B 2 173 ? 4.50367 -0.15927 27.22624 1.000 14.40170 171 ASP Z C 1
ATOM 2946 O O . ASP B 2 173 ? 3.76788 -0.52727 26.30986 1.000 17.19178 171 ASP Z O 1
ATOM 2955 N N . VAL B 2 174 ? 5.69585 0.31868 27.03353 1.000 15.77211 172 VAL Z N 1
ATOM 2956 C CA . VAL B 2 174 ? 6.38609 0.18710 25.74277 1.000 15.30129 172 VAL Z CA 1
ATOM 2957 C C . VAL B 2 174 ? 7.07843 -1.15469 25.67963 1.000 15.25134 172 VAL Z C 1
ATOM 2958 O O . VAL B 2 174 ? 7.95038 -1.46000 26.54465 1.000 20.04212 172 VAL Z O 1
ATOM 2971 N N . LYS B 2 175 ? 6.69644 -1.96664 24.72469 1.000 14.01464 173 LYS Z N 1
ATOM 2972 C CA . LYS B 2 175 ? 7.31840 -3.20204 24.39334 1.000 14.81837 173 LYS Z CA 1
ATOM 2973 C C . LYS B 2 175 ? 8.18010 -3.02481 23.14636 1.000 13.82495 173 LYS Z C 1
ATOM 2974 O O . LYS B 2 175 ? 7.69249 -2.45954 22.10242 1.000 14.01876 173 LYS Z O 1
ATOM 2993 N N . VAL B 2 176 ? 9.40988 -3.49792 23.14804 1.000 14.06239 174 VAL Z N 1
ATOM 2994 C CA . VAL B 2 176 ? 10.35081 -3.42503 22.00111 1.000 12.85452 174 VAL Z CA 1
ATOM 2995 C C . VAL B 2 176 ? 10.65300 -4.80625 21.46673 1.000 16.91172 174 VAL Z C 1
ATOM 2996 O O . VAL B 2 176 ? 10.92441 -5.72331 22.26825 1.000 16.41748 174 VAL Z O 1
ATOM 3009 N N . GLU B 2 177 ? 10.64286 -5.00696 20.14668 1.000 16.94309 175 GLU Z N 1
ATOM 3010 C CA . GLU B 2 177 ? 11.00751 -6.24324 19.50258 1.000 16.58501 175 GLU Z CA 1
ATOM 3011 C C . GLU B 2 177 ? 12.05556 -5.93770 18.41492 1.000 15.04578 175 GLU Z C 1
ATOM 3012 O O . GLU B 2 177 ? 12.20136 -4.78003 17.99326 1.000 17.09044 175 GLU Z O 1
ATOM 3024 N N . ARG B 2 178 ? 12.81886 -6.90728 18.03498 1.000 15.85022 176 ARG Z N 1
ATOM 3025 C CA . ARG B 2 178 ? 13.95098 -6.72709 17.09281 1.000 15.64184 176 ARG Z CA 1
ATOM 3026 C C . ARG B 2 178 ? 13.89813 -7.75244 16.01076 1.000 17.04241 176 ARG Z C 1
ATOM 3027 O O . ARG B 2 178 ? 13.66576 -8.94463 16.24077 1.000 20.27606 176 ARG Z O 1
ATOM 3048 N N . ILE B 2 179 ? 14.11777 -7.31470 14.77151 1.000 19.27849 177 ILE Z N 1
ATOM 3049 C CA . ILE B 2 179 ? 14.27499 -8.22857 13.65352 1.000 15.88930 177 ILE Z CA 1
ATOM 3050 C C . ILE B 2 179 ? 15.40059 -7.74659 12.78586 1.000 20.33424 177 ILE Z C 1
ATOM 3051 O O . ILE B 2 179 ? 15.54657 -6.54870 12.56310 1.000 23.51261 177 ILE Z O 1
ATOM 3067 N N . GLU B 2 180 ? 16.08459 -8.65330 12.13984 1.000 22.51907 178 GLU Z N 1
ATOM 3068 C CA . GLU B 2 180 ? 17.22735 -8.32349 11.29627 1.000 23.98298 178 GLU Z CA 1
ATOM 3069 C C . GLU B 2 180 ? 17.01935 -8.80424 9.89805 1.000 23.06743 178 GLU Z C 1
ATOM 3070 O O . GLU B 2 180 ? 16.44518 -9.86233 9.67305 1.000 23.85586 178 GLU Z O 1
ATOM 3082 N N . TYR B 2 181 ? 17.43706 -7.96356 8.96167 1.000 23.43499 179 TYR Z N 1
ATOM 3083 C CA . TYR B 2 181 ? 17.42466 -8.27518 7.52573 1.000 25.36222 179 TYR Z CA 1
ATOM 3084 C C . TYR B 2 181 ? 18.80788 -7.95606 6.94559 1.000 26.14897 179 TYR Z C 1
ATOM 3085 O O . TYR B 2 181 ? 19.40046 -6.90075 7.22460 1.000 22.02608 179 TYR Z O 1
ATOM 3103 N N . LYS B 2 182 ? 19.35285 -8.87201 6.14106 1.000 32.47623 180 LYS Z N 1
ATOM 3104 C CA . LYS B 2 182 ? 20.56875 -8.60570 5.36671 1.000 33.84582 180 LYS Z CA 1
ATOM 3105 C C . LYS B 2 182 ? 20.24872 -8.55416 3.87816 1.000 31.52442 180 LYS Z C 1
ATOM 3106 O O . LYS B 2 182 ? 19.50936 -9.40296 3.37396 1.000 32.15765 180 LYS Z O 1
ATOM 3125 N N . LYS B 2 183 ? 20.76452 -7.54479 3.18837 1.000 36.32782 181 LYS Z N 1
ATOM 3126 C CA . LYS B 2 183 ? 20.68129 -7.52111 1.73028 1.000 43.40309 181 LYS Z CA 1
ATOM 3127 C C . LYS B 2 183 ? 21.43410 -8.73952 1.18690 1.000 52.90886 181 LYS Z C 1
ATOM 3128 O O . LYS B 2 183 ? 22.52689 -9.06509 1.69213 1.000 35.00568 181 LYS Z O 1
ATOM 3147 N N . PRO B 2 184 ? 20.86802 -9.47829 0.20632 1.000 66.97919 182 PRO Z N 1
ATOM 3148 C CA . PRO B 2 184 ? 21.53848 -10.64558 -0.40268 1.000 69.35930 182 PRO Z CA 1
ATOM 3149 C C . PRO B 2 184 ? 22.93068 -10.35094 -0.98492 1.000 70.76127 182 PRO Z C 1
ATOM 3150 O O . PRO B 2 184 ? 23.69599 -11.27554 -1.28738 1.000 71.68027 182 PRO Z O 1
#

B-factor: mean 29.47, std 14.97, range [9.2, 107.82]

Foldseek 3Di:
DDDDDPVDDDPPPDD/DAKEWEAEPQQPPPQHPDFDPQVVVVQAADPHAAYEYQENPQDPVVVVVVCRRYVHYAYAYDPNHPDPVHHQKDWDDDANWIEIHHAQPVQPPGPDPVSVVVVCVVSVTQEYEYEQPLAWDWDADPQGIYTYFGHQRQGDHPPDRRHWHKIWMWDDDHQKTKIWIWTCDPNDTDIDIDIHGRD

Secondary structure (DSSP, 8-state):
-EEPPTT---TTS--/-EEEEEE----BTTT-SS--HHHHHH--TTS-SEEEE-S--BSHHHHHHHHHH-SEEEE---TT-S-TTS-SEEEEEETTEEEEEE-STTSSSTT-HHHHHHHHHHHT-SEEEE-SS---EEEEETTEEEEE---TT----SS-S-PPPEEEEEEEETTEEEEEEEEEETTEEEEEEEEEE--

=== Feature glossary ===
Each block in this record encodes a different view of the same protein. In brief:

Predicted aligned error. PAE(i, j) answers: if I align the predicted and true structures on residue i, how far off (in Å) do I expect residue j to be? A block-diagonal PAE matrix with low values on the blocks and high values off-diagonal is the signature of a multi-domain protein with confidently predicted domains but uncertain inter-domain orientation.

Contact-map, Ramachandran, and PAE plots. Plot images: a contact map (which residues are close in 3D, as an N×N binary image), a Ramachandran scatter (backbone torsion angles, revealing secondary-structure composition at a glance), and — for AlphaFold structures — a PAE heatmap (pairwise prediction confidence).

Backbone torsions (φ/ψ). φ (phi) and ψ (psi) are the two rotatable backbone dihedrals per residue: φ is the C(i-1)–N–Cα–C torsion, ψ is the N–Cα–C–N(i+1) torsion, both in degrees on (−180°, 180°]. α-helical residues cluster near (−60°, −45°); β-strand residues near (−120°, +130°). A Ramachandran plot is simply a scatter of (φ, ψ) for every residue.

Foldseek 3Di. A 3Di character summarizes, for each residue, the relative orientation of the Cα frame of its nearest spatial neighbor. Because it encodes fold topology rather than chemistry, 3Di alignments detect remote structural similarity that sequence alignment misses.

Radius of gyration, Cα contacts, bounding box. Three whole-structure scalars: the radius of gyration (RMS distance of Cα from centroid, in Å), the count of Cα–Cα contacts (pairs closer than 8 Å and separated by more than four residues in sequence — i.e. tertiary, not local, contacts), and the bounding-box dimensions. Together they distinguish compact globular folds from extended fibres or disordered chains.

Sequence. Sequence gives the chain of amino acids in standard one-letter code (A=alanine, C=cysteine, …, Y=tyrosine), read N→C. It is the only feature that is directly encoded by the gene; all structural features are derived from the folded form of this sequence.

mmCIF coordinates. Atomic coordinates in PDBx/mmCIF format — the same representation the Protein Data Bank distributes. Each line of the _atom_site loop places one backbone atom in Cartesian space (units: ångströms, origin: arbitrary).

Secondary structure (3-state, P-SEA). Three-state secondary structure (P-SEA) collapses the eight DSSP classes into helix (a), strand (b), and coil (c). P-SEA assigns these from Cα geometry alone — distances and angles — without requiring backbone oxygens, so it works on any Cα trace.

InterPro / GO / CATH / organism. Functional annotations link the protein to curated databases. InterPro entries identify conserved domains and families by matching the sequence against member-database signatures (Pfam, PROSITE, CDD, …). Gene Ontology (GO) terms describe molecular function, biological process, and cellular component in a controlled vocabulary. CATH places the structure in a hierarchical fold classification (Class/Architecture/Topology/Homologous-superfamily). The organism is the source species.

B-factor. B-factor (Debye–Waller factor) reflects atomic displacement in the crystal lattice. It is an experimental observable (units Å²), not a prediction; low values mean the atom is pinned down, high values mean it moves or is heterogeneous across the crystal.

Rendered structure images. Structure images are PyMOL renders from six orthogonal camera directions. Cartoon representation draws helices as coils and strands as arrows; sticks shows the backbone as bonds; surface shows the solvent-excluded envelope. Rainbow coloring maps sequence position to hue (blue→red, N→C); chain coloring assigns a distinct color per polypeptide.

Solvent-accessible surface area. Solvent-accessible surface area (SASA) is the area in Å² traced out by the centre of a 1.4 Å probe sphere (a water molecule) rolled over the protein's van der Waals surface (Shrake–Rupley / Lee–Richards construction). Buried residues have near-zero SASA; fully exposed residues can exceed 200 Å². The total SASA scales roughly with the number of surface residues.

Secondary structure (8-state, DSSP). The SS8 string is DSSP's per-residue secondary-structure call. α-helix (H) means an i→i+4 H-bond ladder; β-strand (E) means the residue participates in a β-sheet; 3₁₀ (G) and π (I) are tighter and wider helices; T/S are turns/bends; '-' is loop.

pLDDT. For AlphaFold models, the B-factor field carries pLDDT — the model's own estimate of local accuracy on a 0–100 scale. Regions with pLDDT<50 should be treated as essentially unmodeled; they often correspond to intrinsically disordered segments.

Nearest PDB structures. Nearest PDB neighbors are the top structural matches found by Foldseek when searching this structure against the entire Protein Data Bank. Each hit reports a TM-score (0 to 1; >0.5 almost always implies the same fold) and an E-value. These are *structural* homologs — they may share no detectable sequence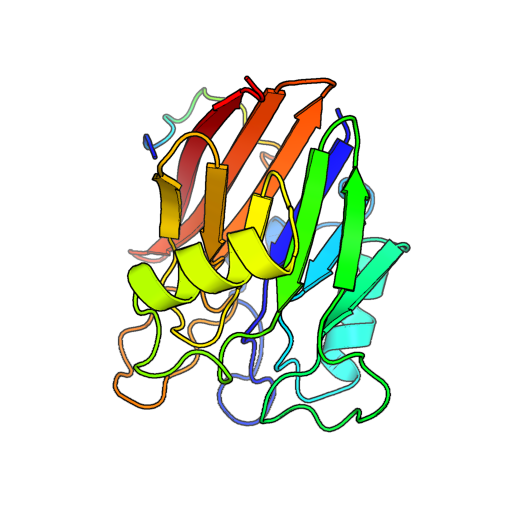 similarity.